Protein AF-A0A7J0FAE3-F1 (afdb_monomer_lite)

InterPro domains:
  IPR001752 Kinesin motor domain [PF00225] (72-193)
  IPR001752 Kinesin motor domain [PS50067] (59-205)
  IPR001752 Kinesin motor domain [SM00129] (48-198)
  IPR027417 P-loop containing nucleoside triphosphate hydrolase [SSF52540] (38-194)
  IPR027640 Kinesin-like protein [PTHR47972] (86-197)
  IPR036961 Kinesin motor domain superfamily [G3DSA:3.40.850.10] (23-202)

Foldseek 3Di:
DVVVVVVVVVVVVVVVVVVQPDDDPRPVVVVVVVVVVVVVVVVVVVVVVVLVVVLVVVLVVLVVLVVVVVVCLVVLDFDWDDDPDDPDDTDTDSDDDDPPDAQVNVQVVCQVVLVCVVSPDDDDDADDDDPPPCRCCQQQNDPVGGHNPVVSVVSVVVVQVVCVVNDHDDDDDFDWDQDPNDIDGPPDDDPPDDDPDDDDDDPDD

Sequence (205 aa):
MVQNLKKEHTVLRDEVNSITTDSFLGSEVFSALQDLSTEHEHLKRKHNEECEVLKKKYLEECSERKRLYNEVIELKGNIRIICADSSRKQFKFDHVFRPEDNQEVGFVQTSPVVTSLLDGYNMCIFAYGQTGTGKTFTMEGTPENRGVNYRALEELFRISNQRSSVMRYVLFVSMLEVYNEKMRDLLTESSDQPSKKQVLFSSSL

Secondary structure (DSSP, 8-state):
-HHHHHHHHHHHHHHHHHGGGSSSSHHHHHHHHHHHHHHHHHHHHHHHHHHHHHHHHHHHHHHHHHHHHHHHHHHS-------SSSS------S----TT--HHHHHHHHHHHHHGGGGT---------STTSSHHHHHTB-SSSB-HHHHHHHHHHHHHHHTTTT---------EEEETTEEEESSS--TTS------------

pLDDT: mean 78.85, std 16.65, range [29.5, 96.12]

Structure (mmCIF, N/CA/C/O backbone):
data_AF-A0A7J0FAE3-F1
#
_entry.id   AF-A0A7J0FAE3-F1
#
loop_
_atom_site.group_PDB
_atom_site.id
_atom_site.type_symbol
_atom_site.label_atom_id
_atom_site.label_alt_id
_atom_site.label_comp_id
_atom_site.label_asym_id
_atom_site.label_entity_id
_atom_site.label_seq_id
_atom_site.pdbx_PDB_ins_code
_atom_site.Cartn_x
_atom_site.Cartn_y
_atom_site.Cartn_z
_atom_site.occupancy
_atom_site.B_iso_or_equiv
_atom_site.auth_seq_id
_atom_site.auth_comp_id
_atom_site.auth_asym_id
_atom_site.auth_atom_id
_atom_site.pdbx_PDB_model_num
ATOM 1 N N . MET A 1 1 ? -7.545 38.432 27.988 1.00 51.97 1 MET A N 1
ATOM 2 C CA . MET A 1 1 ? -8.693 37.856 27.252 1.00 51.97 1 MET A CA 1
ATOM 3 C C . MET A 1 1 ? -9.257 36.614 27.951 1.00 51.97 1 MET A C 1
ATOM 5 O O . MET A 1 1 ? -10.365 36.692 28.456 1.00 51.97 1 MET A O 1
ATOM 9 N N . VAL A 1 2 ? -8.488 35.527 28.120 1.00 47.38 2 VAL A N 1
ATOM 10 C CA . VAL A 1 2 ? -8.945 34.271 28.774 1.00 47.38 2 VAL A CA 1
ATOM 11 C C . VAL A 1 2 ? -9.409 34.443 30.235 1.00 47.38 2 VAL A C 1
ATOM 13 O O . VAL A 1 2 ? -10.336 33.769 30.671 1.00 47.38 2 VAL A O 1
ATOM 16 N N . GLN A 1 3 ? -8.809 35.360 31.003 1.00 57.69 3 GLN A N 1
ATOM 17 C CA . GLN A 1 3 ? -9.229 35.618 32.391 1.00 57.69 3 GLN A CA 1
ATOM 18 C C . GLN A 1 3 ? -10.572 36.362 32.505 1.00 57.69 3 GLN A C 1
ATOM 20 O O . GLN A 1 3 ? -11.297 36.130 33.468 1.00 57.69 3 GLN A O 1
ATOM 25 N N . ASN A 1 4 ? -10.928 37.194 31.517 1.00 67.94 4 ASN A N 1
ATOM 26 C CA . ASN A 1 4 ? -12.251 37.829 31.461 1.00 67.94 4 ASN A CA 1
ATOM 27 C C . ASN A 1 4 ? -13.324 36.808 31.089 1.00 67.94 4 ASN A C 1
ATOM 29 O O . ASN A 1 4 ? -14.326 36.725 31.785 1.00 67.94 4 ASN A O 1
ATOM 33 N N . LEU A 1 5 ? -13.047 35.952 30.099 1.00 60.44 5 LEU A N 1
ATOM 34 C CA . LEU A 1 5 ? -13.924 34.835 29.731 1.00 60.44 5 LEU A CA 1
ATOM 35 C C . LEU A 1 5 ? -14.195 33.905 30.918 1.00 60.44 5 LEU A C 1
ATOM 37 O O . LEU A 1 5 ? -15.330 33.505 31.132 1.00 60.44 5 LEU A O 1
ATOM 41 N N . LYS A 1 6 ? -13.179 33.600 31.740 1.00 68.00 6 LYS A N 1
ATOM 42 C CA . LYS A 1 6 ? -13.380 32.809 32.963 1.00 68.00 6 LYS A CA 1
ATOM 43 C C . LYS A 1 6 ? -14.305 33.504 33.960 1.00 68.00 6 LYS A C 1
ATOM 45 O O . LYS A 1 6 ? -15.154 32.824 34.508 1.00 68.00 6 LYS A O 1
ATOM 50 N N . LYS A 1 7 ? -14.156 34.818 34.178 1.00 77.44 7 LYS A N 1
ATOM 51 C CA . LYS A 1 7 ? -15.023 35.590 35.085 1.00 77.44 7 LYS A CA 1
ATOM 52 C C . LYS A 1 7 ? -16.465 35.667 34.587 1.00 77.44 7 LYS A C 1
ATOM 54 O O . LYS A 1 7 ? -17.368 35.437 35.380 1.00 77.44 7 LYS A O 1
ATOM 59 N N . GLU A 1 8 ? -16.674 35.943 33.302 1.00 76.12 8 GLU A N 1
ATOM 60 C CA . GLU A 1 8 ? -18.012 35.949 32.694 1.00 76.12 8 GLU A CA 1
ATOM 61 C C . GLU A 1 8 ? -18.677 34.576 32.813 1.00 76.12 8 GLU A C 1
ATOM 63 O O . GLU A 1 8 ? -19.846 34.480 33.169 1.00 76.12 8 GLU A O 1
ATOM 68 N N . HIS A 1 9 ? -17.911 33.500 32.622 1.00 66.69 9 HIS A N 1
ATOM 69 C CA . HIS A 1 9 ? -18.413 32.138 32.764 1.00 66.69 9 HIS A CA 1
ATOM 70 C C . HIS A 1 9 ? -18.752 31.762 34.217 1.00 66.69 9 HIS A C 1
ATOM 72 O O . HIS A 1 9 ? -19.600 30.896 34.429 1.00 66.69 9 HIS A O 1
ATOM 78 N N . THR A 1 10 ? -18.107 32.378 35.217 1.00 75.75 10 THR A N 1
ATOM 79 C CA . THR A 1 10 ? -18.484 32.215 36.631 1.00 75.75 10 THR A CA 1
ATOM 80 C C . THR A 1 10 ? -19.767 32.974 36.946 1.00 75.75 10 THR A C 1
ATOM 82 O O . THR A 1 10 ? -20.664 32.407 37.553 1.00 75.75 10 THR A O 1
ATOM 85 N N . VAL A 1 11 ? -19.888 34.216 36.469 1.00 80.38 11 VAL A N 1
ATOM 86 C CA . VAL A 1 11 ? -21.083 35.047 36.688 1.00 80.38 11 VAL A CA 1
ATOM 87 C C . VAL A 1 11 ? -22.313 34.412 36.041 1.00 80.38 11 VAL A C 1
ATOM 89 O O . VAL A 1 11 ? -23.323 34.236 36.711 1.00 80.38 11 VAL A O 1
ATOM 92 N N . LEU A 1 12 ? -22.203 33.961 34.786 1.00 70.50 12 LEU A N 1
ATOM 93 C CA . LEU A 1 12 ? -23.288 33.260 34.091 1.00 70.50 12 LEU A CA 1
ATOM 94 C C . LEU A 1 12 ? -23.664 31.941 34.778 1.00 70.50 12 LEU A C 1
ATOM 96 O O . LEU A 1 12 ? -24.827 31.556 34.785 1.00 70.50 12 LEU A O 1
ATOM 100 N N . ARG A 1 13 ? -22.694 31.239 35.375 1.00 73.94 13 ARG A N 1
ATOM 101 C CA . ARG A 1 13 ? -22.948 30.006 36.135 1.00 73.94 13 ARG A CA 1
ATOM 102 C C . ARG A 1 13 ? -23.735 30.284 37.410 1.00 73.94 13 ARG A C 1
ATOM 104 O O . ARG A 1 13 ? -24.651 29.532 37.729 1.00 73.94 13 ARG A O 1
ATOM 111 N N . ASP A 1 14 ? -23.378 31.345 38.119 1.00 70.50 14 ASP A N 1
ATOM 112 C CA . ASP A 1 14 ? -24.048 31.739 39.355 1.00 70.50 14 ASP A CA 1
ATOM 113 C C . ASP A 1 14 ? -25.462 32.279 39.067 1.00 70.50 14 ASP A C 1
ATOM 115 O O . ASP A 1 14 ? -26.401 31.988 39.807 1.00 70.50 14 ASP A O 1
ATOM 119 N N . GLU A 1 15 ? -25.645 32.961 37.934 1.00 70.31 15 GLU A N 1
ATOM 120 C CA . GLU A 1 15 ? -26.943 33.444 37.452 1.00 70.31 15 GLU A CA 1
ATOM 121 C C . GLU A 1 15 ? -27.857 32.289 36.998 1.00 70.31 15 GLU A C 1
ATOM 123 O O . GLU A 1 15 ? -29.027 32.245 37.373 1.00 70.31 15 GLU A O 1
ATOM 128 N N . VAL A 1 16 ? -27.313 31.280 36.304 1.00 62.19 16 VAL A N 1
ATOM 129 C CA . VAL A 1 16 ? -28.035 30.039 35.956 1.00 62.19 16 VAL A CA 1
ATOM 130 C C . VAL A 1 16 ? -28.428 29.246 37.204 1.00 62.19 16 VAL A C 1
ATOM 132 O O . VAL A 1 16 ? -29.544 28.740 37.274 1.00 62.19 16 VAL A O 1
ATOM 135 N N . ASN A 1 17 ? -27.556 29.178 38.215 1.00 60.69 17 ASN A N 1
ATOM 136 C CA . ASN A 1 17 ? -27.863 28.499 39.476 1.00 60.69 17 ASN A CA 1
ATOM 137 C C . ASN A 1 17 ? -28.994 29.202 40.251 1.00 60.69 17 ASN A C 1
ATOM 139 O O . ASN A 1 17 ? -29.830 28.523 40.848 1.00 60.69 17 ASN A O 1
ATOM 143 N N . SER A 1 18 ? -29.047 30.538 40.200 1.00 56.78 18 SER A N 1
ATOM 144 C CA . SER A 1 18 ? -30.080 31.375 40.833 1.00 56.78 18 SER A CA 1
ATOM 145 C C . SER A 1 18 ? -31.476 31.198 40.212 1.00 56.78 18 SER A C 1
ATOM 147 O O . SER A 1 18 ? -32.484 31.269 40.910 1.00 56.78 18 SER A O 1
ATOM 149 N N . ILE A 1 19 ? -31.558 30.901 38.910 1.00 56.56 19 ILE A N 1
ATOM 150 C CA . ILE A 1 19 ? -32.832 30.744 38.181 1.00 56.56 19 ILE A CA 1
ATOM 151 C C . ILE A 1 19 ? -33.594 29.458 38.580 1.00 56.56 19 ILE A C 1
ATOM 153 O O . ILE A 1 19 ? -34.780 29.318 38.291 1.00 56.56 19 ILE A O 1
ATOM 157 N N . THR A 1 20 ? -32.962 28.520 39.291 1.00 56.12 20 THR A N 1
ATOM 158 C CA . THR A 1 20 ? -33.518 27.168 39.497 1.00 56.12 20 THR A CA 1
ATOM 159 C C . THR A 1 20 ? -34.509 27.025 40.661 1.00 56.12 20 THR A C 1
ATOM 161 O O . THR A 1 20 ? -35.061 25.940 40.836 1.00 56.12 20 THR A O 1
ATOM 164 N N . THR A 1 21 ? -34.749 28.055 41.481 1.00 52.97 21 THR A N 1
ATOM 165 C CA . THR A 1 21 ? -35.437 27.851 42.776 1.00 52.97 21 THR A CA 1
ATOM 166 C C . THR A 1 21 ? -36.649 28.726 43.062 1.00 52.97 21 THR A C 1
ATOM 168 O O . THR A 1 21 ? -37.047 28.787 44.217 1.00 52.97 21 THR A O 1
ATOM 171 N N . ASP A 1 22 ? -37.300 29.325 42.064 1.00 52.03 22 ASP A N 1
ATOM 172 C CA . ASP A 1 22 ? -38.657 29.843 42.275 1.00 52.03 22 ASP A CA 1
ATOM 173 C C . ASP A 1 22 ? -39.538 29.698 41.026 1.00 52.03 22 ASP A C 1
ATOM 175 O O . ASP A 1 22 ? -39.174 30.128 39.936 1.00 52.03 22 ASP A O 1
ATOM 179 N N . SER A 1 23 ? -40.734 29.129 41.233 1.00 50.00 23 SER A 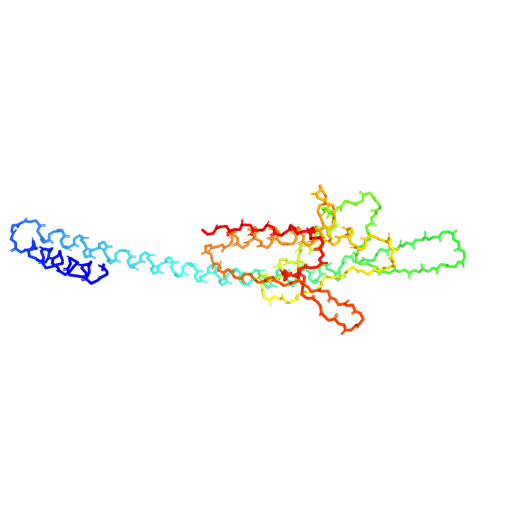N 1
ATOM 180 C CA . SER A 1 23 ? -41.875 28.931 40.311 1.00 50.00 23 SER A CA 1
ATOM 181 C C . SER A 1 23 ? -41.967 27.622 39.482 1.00 50.00 23 SER A C 1
ATOM 183 O O . SER A 1 23 ? -41.624 27.527 38.311 1.00 50.00 23 SER A O 1
ATOM 185 N N . PHE A 1 24 ? -42.534 26.595 40.131 1.00 51.78 24 PHE A N 1
ATOM 186 C CA . PHE A 1 24 ? -43.595 25.666 39.667 1.00 51.78 24 PHE A CA 1
ATOM 187 C C . PHE A 1 24 ? -43.519 24.915 38.309 1.00 51.78 24 PHE A C 1
ATOM 189 O O . PHE A 1 24 ? -44.479 24.244 37.951 1.00 51.78 24 PHE A O 1
ATOM 196 N N . LEU A 1 25 ? -42.390 24.906 37.597 1.00 53.88 25 LEU A N 1
ATOM 197 C CA . LEU A 1 25 ? -42.130 23.986 36.463 1.00 53.88 25 LEU A CA 1
ATOM 198 C C . LEU A 1 25 ? -40.892 23.090 36.689 1.00 53.88 25 LEU A C 1
ATOM 200 O O . LEU A 1 25 ? -40.484 22.338 35.811 1.00 53.88 25 LEU A O 1
ATOM 204 N N . GLY A 1 26 ? -40.285 23.155 37.879 1.00 56.09 26 GLY A N 1
ATOM 205 C CA . GLY A 1 26 ? -38.955 22.598 38.148 1.00 56.09 26 GLY A CA 1
ATOM 206 C C . GLY A 1 26 ? -38.895 21.099 38.448 1.00 56.09 26 GLY A C 1
ATOM 207 O O . GLY A 1 26 ? -37.906 20.469 38.105 1.00 56.09 26 GLY A O 1
ATOM 208 N N . SER A 1 27 ? -39.925 20.495 39.048 1.00 65.50 27 SER A N 1
ATOM 209 C CA . SER A 1 27 ? -39.874 19.072 39.441 1.00 65.50 27 SER A CA 1
ATOM 210 C C . SER A 1 27 ? -39.984 18.129 38.241 1.00 65.50 27 SER A C 1
ATOM 212 O O . SER A 1 27 ? -39.204 17.191 38.109 1.00 65.50 27 SER A O 1
ATOM 214 N N . GLU A 1 28 ? -40.951 18.379 37.357 1.00 73.75 28 GLU A N 1
ATOM 215 C CA . GLU A 1 28 ? -41.185 17.557 36.163 1.00 73.75 28 GLU A CA 1
ATOM 216 C C . GLU A 1 28 ? -40.058 17.726 35.143 1.00 73.75 28 GLU A C 1
ATOM 218 O O . GLU A 1 28 ? -39.577 16.739 34.594 1.00 73.75 28 GLU A O 1
ATOM 223 N N . VAL A 1 29 ? -39.569 18.956 34.946 1.00 79.12 29 VAL A N 1
ATOM 224 C CA . VAL A 1 29 ? -38.427 19.229 34.062 1.00 79.12 29 VAL A CA 1
ATOM 225 C C . VAL A 1 29 ? -37.137 18.625 34.620 1.00 79.12 29 VAL A C 1
ATOM 227 O O . VAL A 1 29 ? -36.357 18.059 33.859 1.00 79.12 29 VAL A O 1
ATOM 230 N N . PHE A 1 30 ? -36.911 18.686 35.937 1.00 79.31 30 PHE A N 1
ATOM 231 C CA . PHE A 1 30 ? -35.750 18.052 36.565 1.00 79.31 30 PHE A CA 1
ATOM 232 C C . PHE A 1 30 ? -35.807 16.524 36.462 1.00 79.31 30 PHE A C 1
ATOM 234 O O . PHE A 1 30 ? -34.807 15.912 36.097 1.00 79.31 30 PHE A O 1
ATOM 241 N N . SER A 1 31 ? -36.975 15.915 36.701 1.00 79.06 31 SER A N 1
ATOM 242 C CA . SER A 1 31 ? -37.185 14.478 36.478 1.00 79.06 31 SER A CA 1
ATOM 243 C C . SER A 1 31 ? -36.921 14.105 35.022 1.00 79.06 31 SER A C 1
ATOM 245 O O . SER A 1 31 ? -36.149 13.192 34.762 1.00 79.06 31 SER A O 1
ATOM 247 N N . ALA A 1 32 ? -37.473 14.859 34.067 1.00 84.56 32 ALA A N 1
ATOM 248 C CA . ALA A 1 32 ? -37.271 14.602 32.645 1.00 84.56 32 ALA A CA 1
ATOM 249 C C . ALA A 1 32 ? -35.797 14.747 32.221 1.00 84.56 32 ALA A C 1
ATOM 251 O O . ALA A 1 32 ? -35.306 13.958 31.417 1.00 84.56 32 ALA A O 1
ATOM 252 N N . LEU A 1 33 ? -35.067 15.725 32.770 1.00 81.94 33 LEU A N 1
ATOM 253 C CA . LEU A 1 33 ? -33.626 15.887 32.538 1.00 81.94 33 LEU A CA 1
ATOM 254 C C . LEU A 1 33 ? -32.812 14.744 33.150 1.00 81.94 33 LEU A C 1
ATOM 256 O O . LEU A 1 33 ? -31.849 14.282 32.535 1.00 81.94 33 LEU A O 1
ATOM 260 N N . GLN A 1 34 ? -33.188 14.288 34.346 1.00 85.25 34 GLN A N 1
ATOM 261 C CA . GLN A 1 34 ? -32.576 13.135 34.995 1.00 85.25 34 GLN A CA 1
ATOM 262 C C . GLN A 1 34 ? -32.786 11.882 34.137 1.00 85.25 34 GLN A C 1
ATOM 264 O O . GLN A 1 34 ? -31.803 11.226 33.794 1.00 85.25 34 GLN A O 1
ATOM 269 N N . ASP A 1 35 ? -34.026 11.621 33.718 1.00 89.88 35 ASP A N 1
ATOM 270 C CA . ASP A 1 35 ? -34.414 10.476 32.894 1.00 89.88 35 ASP A CA 1
ATOM 271 C C . ASP A 1 35 ? -33.657 10.473 31.560 1.00 89.88 35 ASP A C 1
ATOM 273 O O . ASP A 1 35 ? -33.003 9.477 31.233 1.00 89.88 35 ASP A O 1
ATOM 277 N N . LEU A 1 36 ? -33.635 11.612 30.856 1.00 90.00 36 LEU A N 1
ATOM 278 C CA . LEU A 1 36 ? -32.906 11.791 29.597 1.00 90.00 36 LEU A CA 1
ATOM 279 C C . LEU A 1 36 ? -31.390 11.595 29.762 1.00 90.00 36 LEU A C 1
ATOM 281 O O . LEU A 1 36 ? -30.738 11.036 28.882 1.00 90.00 36 LEU A O 1
ATOM 285 N N . SER A 1 37 ? -30.815 12.020 30.890 1.00 88.94 37 SER A N 1
ATOM 286 C CA . SER A 1 37 ? -29.397 11.802 31.206 1.00 88.94 37 SER A CA 1
ATOM 287 C C . SER A 1 37 ? -29.088 10.313 31.401 1.00 88.94 37 SER A C 1
ATOM 289 O O . SER A 1 37 ? -28.128 9.791 30.824 1.00 88.94 37 SER A O 1
ATOM 291 N N . THR A 1 38 ? -29.936 9.588 32.139 1.00 93.00 38 THR A N 1
ATOM 292 C CA . THR A 1 38 ? -29.828 8.124 32.270 1.00 93.00 38 THR A CA 1
ATOM 293 C C . THR A 1 38 ? -29.984 7.410 30.933 1.00 93.00 38 THR A C 1
ATOM 295 O O . THR A 1 38 ? -29.225 6.480 30.651 1.00 93.00 38 THR A O 1
ATOM 298 N N . GLU A 1 39 ? -30.931 7.841 30.097 1.00 94.00 39 GLU A N 1
ATOM 299 C CA . GLU A 1 39 ? -31.156 7.270 28.770 1.00 94.00 39 GLU A CA 1
ATOM 300 C C . GLU A 1 39 ? -29.956 7.520 27.845 1.00 94.00 39 GLU A C 1
ATOM 302 O O . GLU A 1 39 ? -29.499 6.601 27.161 1.00 94.00 39 GLU A O 1
ATOM 307 N N . HIS A 1 40 ? -29.370 8.720 27.892 1.00 91.38 40 HIS A N 1
ATOM 308 C CA . HIS A 1 40 ? -28.157 9.053 27.151 1.00 91.38 40 HIS A CA 1
ATOM 309 C C . HIS A 1 40 ? -26.968 8.181 27.573 1.00 91.38 40 HIS A C 1
ATOM 311 O O . HIS A 1 40 ? -26.289 7.609 26.720 1.00 91.38 40 HIS A O 1
ATOM 317 N N . GLU A 1 41 ? -26.725 8.025 28.877 1.00 91.69 41 GLU A N 1
ATOM 318 C CA . GLU A 1 41 ? -25.645 7.167 29.380 1.00 91.69 41 GLU A CA 1
ATOM 319 C C . GLU A 1 41 ? -25.886 5.684 29.062 1.00 91.69 41 GLU A C 1
ATOM 321 O O . GLU A 1 41 ? -24.946 4.950 28.742 1.00 91.69 41 GLU A O 1
ATOM 326 N N . HIS A 1 42 ? -27.141 5.228 29.076 1.00 94.50 42 HIS A N 1
ATOM 327 C CA . HIS A 1 42 ? -27.497 3.882 28.633 1.00 94.50 42 HIS A CA 1
ATOM 328 C C . HIS A 1 42 ? -27.225 3.684 27.134 1.00 94.50 42 HIS A C 1
ATOM 330 O O . HIS A 1 42 ? -26.586 2.702 26.749 1.00 94.50 42 HIS A O 1
ATOM 336 N N . LEU A 1 43 ? -27.649 4.627 26.287 1.00 91.69 43 LEU A N 1
ATOM 337 C CA . LEU A 1 43 ? -27.432 4.569 24.842 1.00 91.69 43 LEU A CA 1
ATOM 338 C C . LEU A 1 43 ? -25.941 4.625 24.490 1.00 91.69 43 LEU A C 1
ATOM 340 O O . LEU A 1 43 ? -25.473 3.854 23.656 1.00 91.69 43 LEU A O 1
ATOM 344 N N . LYS A 1 44 ? -25.177 5.483 25.170 1.00 89.81 44 LYS A N 1
ATOM 345 C CA . LYS A 1 44 ? -23.721 5.591 25.029 1.00 89.81 44 LYS A CA 1
ATOM 346 C C . LYS A 1 44 ? -23.013 4.297 25.420 1.00 89.81 44 LYS A C 1
ATOM 348 O O . LYS A 1 44 ? -22.111 3.864 24.706 1.00 89.81 44 LYS A O 1
ATOM 353 N N . ARG A 1 45 ? -23.434 3.647 26.513 1.00 92.69 45 ARG A N 1
ATOM 354 C CA . ARG A 1 45 ? -22.894 2.344 26.931 1.00 92.69 45 ARG A CA 1
ATOM 355 C C . ARG A 1 45 ? -23.185 1.265 25.894 1.00 92.69 45 ARG A C 1
ATOM 357 O O . ARG A 1 45 ? -22.255 0.593 25.462 1.00 92.69 45 ARG A O 1
ATOM 364 N N . LYS A 1 46 ? -24.436 1.173 25.437 1.00 92.56 46 LYS A N 1
ATOM 365 C CA . LYS A 1 46 ? -24.849 0.232 24.390 1.00 92.56 46 LYS A CA 1
ATOM 366 C C . LYS A 1 46 ? -24.051 0.440 23.100 1.00 92.56 46 LYS A C 1
ATOM 368 O O . LYS A 1 46 ? -23.530 -0.518 22.543 1.00 92.56 46 LYS A O 1
ATOM 373 N N . HIS A 1 47 ? -23.890 1.689 22.664 1.00 86.19 47 HIS A N 1
ATOM 374 C CA . HIS A 1 47 ? -23.090 2.023 21.486 1.00 86.19 47 HIS A CA 1
ATOM 375 C C . HIS A 1 47 ? -21.618 1.621 21.651 1.00 86.19 47 HIS A C 1
ATOM 377 O O . HIS A 1 47 ? -21.007 1.108 20.716 1.00 86.19 47 HIS A O 1
ATOM 383 N N . ASN A 1 48 ? -21.043 1.822 22.840 1.00 85.19 48 ASN A N 1
ATOM 384 C CA . ASN A 1 48 ? -19.659 1.449 23.111 1.00 85.19 48 ASN A CA 1
ATOM 385 C C . ASN A 1 48 ? -19.472 -0.079 23.128 1.00 85.19 48 ASN A C 1
ATOM 387 O O . ASN A 1 48 ? -18.507 -0.585 22.566 1.00 85.19 48 ASN A O 1
ATOM 391 N N . GLU A 1 49 ? -20.414 -0.823 23.711 1.00 93.75 49 GLU A N 1
ATOM 392 C CA . GLU A 1 49 ? -20.424 -2.292 23.683 1.00 93.75 49 GLU A CA 1
ATOM 393 C C . GLU A 1 49 ? -20.554 -2.832 22.252 1.00 93.75 49 GLU A C 1
ATOM 395 O O . GLU A 1 49 ? -19.780 -3.700 21.847 1.00 93.75 49 GLU A O 1
ATOM 400 N N . GLU A 1 50 ? -21.478 -2.282 21.458 1.00 91.06 50 GLU A N 1
ATOM 401 C CA . GLU A 1 50 ? -21.625 -2.622 20.038 1.00 91.06 50 GLU A CA 1
ATOM 402 C C . GLU A 1 50 ? -20.335 -2.332 19.258 1.00 91.06 50 GLU A C 1
ATOM 404 O O . GLU A 1 50 ? -19.885 -3.177 18.481 1.00 91.06 50 GLU A O 1
ATOM 409 N N . CYS A 1 51 ? -19.693 -1.185 19.509 1.00 81.38 51 CYS A N 1
ATOM 410 C CA . CYS A 1 51 ? -18.395 -0.852 18.925 1.00 81.38 51 CYS A CA 1
ATOM 411 C C . CYS A 1 51 ? -17.330 -1.897 19.270 1.00 81.38 51 CYS A C 1
ATOM 413 O O . CYS A 1 51 ? -16.627 -2.358 18.374 1.00 81.38 51 CYS A O 1
ATOM 415 N N . GLU A 1 52 ? -17.211 -2.309 20.533 1.00 87.12 52 GLU A N 1
ATOM 416 C CA . GLU A 1 52 ? -16.225 -3.317 20.947 1.00 87.12 52 GLU A CA 1
ATOM 417 C C . GLU A 1 52 ? -16.482 -4.689 20.306 1.00 87.12 52 GLU A C 1
ATOM 419 O O . GLU A 1 52 ? -15.548 -5.350 19.839 1.00 87.12 52 GLU A O 1
ATOM 424 N N . VAL A 1 53 ? -17.747 -5.099 20.187 1.00 93.06 53 VAL A N 1
ATOM 425 C CA . VAL A 1 53 ? -18.117 -6.332 19.475 1.00 93.06 53 VAL A CA 1
ATOM 426 C C . VAL A 1 53 ? -17.741 -6.244 17.993 1.00 93.06 53 VAL A C 1
ATOM 428 O O . VAL A 1 53 ? -17.150 -7.185 17.453 1.00 93.06 53 VAL A O 1
ATOM 431 N N . LEU A 1 54 ? -18.034 -5.118 17.333 1.00 83.25 54 LEU A N 1
ATOM 432 C CA . LEU A 1 54 ? -17.668 -4.898 15.932 1.00 83.25 54 LEU A CA 1
ATOM 433 C C . LEU A 1 54 ? -16.151 -4.921 15.734 1.00 83.25 54 LEU A C 1
ATOM 435 O O . LEU A 1 54 ? -15.678 -5.565 14.798 1.00 83.25 54 LEU A O 1
ATOM 439 N N . LYS A 1 55 ? -15.385 -4.279 16.626 1.00 82.44 55 LYS A N 1
ATOM 440 C CA . LYS A 1 55 ? -13.916 -4.305 16.599 1.00 82.44 55 LYS A CA 1
ATOM 441 C C . LYS A 1 55 ? -13.379 -5.728 16.691 1.00 82.44 55 LYS A C 1
ATOM 443 O O . LYS A 1 55 ? -12.514 -6.102 15.903 1.00 82.44 55 LYS A O 1
ATOM 448 N N . LYS A 1 56 ? -13.914 -6.542 17.608 1.00 87.94 56 LYS A N 1
ATOM 449 C CA . LYS A 1 56 ? -13.497 -7.942 17.763 1.00 87.94 56 LYS A CA 1
ATOM 450 C C . LYS A 1 56 ? -13.784 -8.762 16.504 1.00 87.94 56 LYS A C 1
ATOM 452 O O . LYS A 1 56 ? -12.892 -9.447 16.012 1.00 87.94 56 LYS A O 1
ATOM 457 N N . LYS A 1 57 ? -14.998 -8.651 15.956 1.00 88.62 57 LYS A N 1
ATOM 458 C CA . LYS A 1 57 ? -15.392 -9.349 14.721 1.00 88.62 57 LYS A CA 1
ATOM 459 C C . LYS A 1 57 ? -14.537 -8.923 13.526 1.00 88.62 57 LYS A C 1
ATOM 461 O O . LYS A 1 57 ? -14.178 -9.750 12.696 1.00 88.62 57 LYS A O 1
ATOM 466 N N . TYR A 1 58 ? -14.206 -7.638 13.450 1.00 81.62 58 TYR A N 1
ATOM 467 C CA . TYR A 1 58 ? -13.334 -7.090 12.420 1.00 81.62 58 TYR A CA 1
ATOM 468 C C . TYR A 1 58 ? -11.914 -7.673 12.506 1.00 81.62 58 TYR A C 1
ATOM 470 O O . TYR A 1 58 ? -11.390 -8.140 11.501 1.00 81.62 58 TYR A O 1
ATOM 478 N N . LEU A 1 59 ? -11.317 -7.719 13.703 1.00 80.69 59 LEU A N 1
ATOM 479 C CA . LEU A 1 59 ? -9.983 -8.301 13.901 1.00 80.69 59 LEU A CA 1
ATOM 480 C C . LEU A 1 59 ? -9.929 -9.786 13.513 1.00 80.69 59 LEU A C 1
ATOM 482 O O . LEU A 1 59 ? -8.947 -10.239 12.925 1.00 80.69 59 LEU A O 1
ATOM 486 N N . GLU A 1 60 ? -10.988 -10.534 13.820 1.00 88.25 60 GLU A N 1
ATOM 487 C CA . GLU A 1 60 ? -11.115 -11.941 13.437 1.00 88.25 60 GLU A CA 1
ATOM 488 C C . GLU A 1 60 ? -11.199 -12.108 11.912 1.00 88.25 60 GLU A C 1
ATOM 490 O O . GLU A 1 60 ? -10.481 -12.927 11.338 1.00 88.25 60 GLU A O 1
ATOM 495 N N . GLU A 1 61 ? -11.982 -11.265 11.231 1.00 87.75 61 GLU A N 1
ATOM 496 C CA . GLU A 1 61 ? -12.063 -11.266 9.768 1.00 87.75 61 GLU A CA 1
ATOM 497 C C . GLU A 1 61 ? -10.718 -10.920 9.110 1.00 87.75 61 GLU A C 1
ATOM 499 O O . GLU A 1 61 ? -10.321 -11.590 8.157 1.00 87.75 61 GLU A O 1
ATOM 504 N N . CYS A 1 62 ? -9.966 -9.954 9.648 1.00 76.94 62 CYS A N 1
ATOM 505 C CA . CYS A 1 62 ? -8.620 -9.635 9.163 1.00 76.94 62 CYS A CA 1
ATOM 506 C C . CYS A 1 62 ? -7.656 -10.827 9.287 1.00 76.94 62 CYS A C 1
ATOM 508 O O . CYS A 1 62 ? -6.858 -11.083 8.381 1.00 76.94 62 CYS A O 1
ATOM 510 N N . SER A 1 63 ? -7.739 -11.584 10.387 1.00 78.12 63 SER A N 1
ATOM 511 C CA . SER A 1 63 ? -6.926 -12.790 10.584 1.00 78.12 63 SER A CA 1
ATOM 512 C C . SER A 1 63 ? -7.268 -13.880 9.563 1.00 78.12 63 SER A C 1
ATOM 514 O O . SER A 1 63 ? -6.369 -14.475 8.961 1.00 78.12 63 SER A O 1
ATOM 516 N N . GLU A 1 64 ? -8.557 -14.112 9.312 1.00 86.31 64 GLU A N 1
ATOM 517 C CA . GLU A 1 64 ? -9.013 -15.097 8.327 1.00 86.31 64 GLU A CA 1
ATOM 518 C C . GLU A 1 64 ? -8.650 -14.704 6.896 1.00 86.31 64 GLU A C 1
ATOM 520 O O . GLU A 1 64 ? -8.155 -15.530 6.125 1.00 86.31 64 GLU A O 1
ATOM 525 N N . ARG A 1 65 ? -8.802 -13.424 6.547 1.00 80.06 65 ARG A N 1
ATOM 526 C CA . ARG A 1 65 ? -8.418 -12.902 5.233 1.00 80.06 65 ARG A CA 1
ATOM 527 C C . ARG A 1 65 ? -6.945 -13.156 4.932 1.00 80.06 65 ARG A C 1
ATOM 529 O O . ARG A 1 65 ? -6.609 -13.560 3.821 1.00 80.06 65 ARG A O 1
ATOM 536 N N . LYS A 1 66 ? -6.072 -12.978 5.927 1.00 69.62 66 LYS A N 1
ATOM 537 C CA . LYS A 1 66 ? -4.644 -13.289 5.804 1.00 69.62 66 LYS A CA 1
ATOM 538 C C . LYS A 1 66 ? -4.395 -14.778 5.574 1.00 69.62 66 LYS A C 1
ATOM 540 O O . LYS A 1 66 ? -3.603 -15.128 4.700 1.00 69.62 66 LYS A O 1
ATOM 545 N N . ARG A 1 67 ? -5.046 -15.645 6.358 1.00 81.38 67 ARG A N 1
ATOM 546 C CA . ARG A 1 67 ? -4.913 -17.105 6.231 1.00 81.38 67 ARG A CA 1
ATOM 547 C C . ARG A 1 67 ? -5.255 -17.548 4.811 1.00 81.38 67 ARG A C 1
ATOM 549 O O . ARG A 1 67 ? -4.441 -18.198 4.163 1.00 81.38 67 ARG A O 1
ATOM 556 N N . LEU A 1 68 ? -6.405 -17.098 4.317 1.00 82.25 68 LEU A N 1
ATOM 557 C CA . LEU A 1 68 ? -6.887 -17.419 2.978 1.00 82.25 68 LEU A CA 1
ATOM 558 C C . LEU A 1 68 ? -6.006 -16.819 1.878 1.00 82.25 68 LEU A C 1
ATOM 560 O O . LEU A 1 68 ? -5.778 -17.471 0.867 1.00 82.25 68 LEU A O 1
ATOM 564 N N . TYR A 1 69 ? -5.479 -15.605 2.055 1.00 74.56 69 TYR A N 1
ATOM 565 C CA . TYR A 1 69 ? -4.582 -14.995 1.070 1.00 74.56 69 TYR A CA 1
ATOM 566 C C . TYR A 1 69 ? -3.296 -15.808 0.876 1.00 74.56 69 TYR A C 1
ATOM 568 O O . TYR A 1 69 ? -2.920 -16.095 -0.261 1.00 74.56 69 TYR A O 1
ATOM 576 N N . ASN A 1 70 ? -2.656 -16.218 1.974 1.00 70.12 70 ASN A N 1
ATOM 577 C CA . ASN A 1 70 ? -1.450 -17.044 1.911 1.00 70.12 70 ASN A CA 1
ATOM 578 C C . ASN A 1 70 ? -1.740 -18.405 1.266 1.00 70.12 70 ASN A C 1
ATOM 580 O O . ASN A 1 70 ? -0.999 -18.838 0.389 1.00 70.12 70 ASN A O 1
ATOM 584 N N . GLU A 1 71 ? -2.856 -19.034 1.635 1.00 79.44 71 GLU A N 1
ATOM 585 C CA . GLU A 1 71 ? -3.292 -20.302 1.047 1.00 79.44 71 GLU A CA 1
ATOM 586 C C . GLU A 1 71 ? -3.567 -20.165 -0.463 1.00 79.44 71 GLU A C 1
ATOM 588 O O . GLU A 1 71 ? -3.132 -20.991 -1.261 1.00 79.44 71 GLU A O 1
ATOM 593 N N . VAL A 1 72 ? -4.205 -19.074 -0.901 1.00 76.12 72 VAL A N 1
ATOM 594 C CA . VAL A 1 72 ? -4.445 -18.796 -2.328 1.00 76.12 72 VAL A CA 1
ATOM 595 C C . VAL A 1 72 ? -3.142 -18.597 -3.103 1.00 76.12 72 VAL A C 1
ATOM 597 O O . VAL A 1 72 ? -3.057 -19.051 -4.245 1.00 76.12 72 VAL A O 1
ATOM 600 N N . ILE A 1 73 ? -2.136 -17.936 -2.522 1.00 67.38 73 ILE A N 1
ATOM 601 C CA . ILE A 1 73 ? -0.814 -17.804 -3.154 1.00 67.38 73 ILE A CA 1
ATOM 602 C C . ILE A 1 73 ? -0.188 -19.183 -3.361 1.00 67.38 73 ILE A C 1
ATOM 604 O O . ILE A 1 73 ? 0.268 -19.480 -4.464 1.00 67.38 73 ILE A O 1
ATOM 608 N N . GLU A 1 74 ? -0.213 -20.040 -2.340 1.00 68.75 74 GLU A N 1
ATOM 609 C CA . GLU A 1 74 ? 0.334 -21.398 -2.433 1.00 68.75 74 GLU A CA 1
ATOM 610 C C . GLU A 1 74 ? -0.400 -22.245 -3.486 1.00 68.75 74 GLU A C 1
ATOM 612 O O . GLU A 1 74 ? 0.222 -23.011 -4.226 1.00 68.75 74 GLU A O 1
ATOM 617 N N . LEU A 1 75 ? -1.721 -22.074 -3.598 1.00 68.81 75 LEU A N 1
ATOM 618 C CA . LEU A 1 75 ? -2.576 -22.850 -4.496 1.00 68.81 75 LEU A CA 1
ATOM 619 C C . LEU A 1 75 ? -2.581 -22.366 -5.953 1.00 68.81 75 LEU A C 1
ATOM 621 O O . LEU A 1 75 ? -2.838 -23.174 -6.848 1.00 68.81 75 LEU A O 1
ATOM 625 N N . LYS A 1 76 ? -2.317 -21.080 -6.231 1.00 65.12 76 LYS A N 1
ATOM 626 C CA . LYS A 1 76 ? -2.454 -20.498 -7.584 1.00 65.12 76 LYS A CA 1
ATOM 627 C C . LYS A 1 76 ? -1.552 -21.136 -8.644 1.00 65.12 76 LYS A C 1
ATOM 629 O O . LYS A 1 76 ? -1.895 -21.082 -9.824 1.00 65.12 76 LYS A O 1
ATOM 634 N N . GLY A 1 77 ? -0.485 -21.828 -8.250 1.00 55.53 77 GLY A N 1
ATOM 635 C CA . GLY A 1 77 ? 0.254 -22.710 -9.151 1.00 55.53 77 GLY A CA 1
ATOM 636 C C . GLY A 1 77 ? 0.957 -22.003 -10.325 1.00 55.53 77 GLY A C 1
ATOM 637 O O . GLY A 1 77 ? 0.901 -20.796 -10.522 1.00 55.53 77 GLY A O 1
ATOM 638 N N . ASN A 1 78 ? 1.714 -22.784 -11.096 1.00 55.62 78 ASN A N 1
ATOM 639 C CA . ASN A 1 78 ? 2.861 -22.291 -11.867 1.00 55.62 78 ASN A CA 1
ATOM 640 C C . ASN A 1 78 ? 2.531 -21.802 -13.291 1.00 55.62 78 ASN A C 1
ATOM 642 O O . ASN A 1 78 ? 1.934 -22.539 -14.078 1.00 55.62 78 ASN A O 1
ATOM 646 N N . ILE A 1 79 ? 3.095 -20.656 -13.691 1.00 55.25 79 ILE A N 1
ATOM 647 C CA . ILE A 1 79 ? 3.167 -20.214 -15.097 1.00 55.25 79 ILE A CA 1
ATOM 648 C C . ILE A 1 79 ? 4.500 -20.666 -15.723 1.00 55.25 79 ILE A C 1
ATOM 650 O O . ILE A 1 79 ? 5.564 -20.540 -15.117 1.00 55.25 79 ILE A O 1
ATOM 654 N N . ARG A 1 80 ? 4.453 -21.211 -16.951 1.00 52.34 80 ARG A N 1
ATOM 655 C CA . ARG A 1 80 ? 5.628 -21.659 -17.728 1.00 52.34 80 ARG A CA 1
ATOM 656 C C . ARG A 1 80 ? 5.767 -20.830 -19.006 1.00 52.34 80 ARG A C 1
ATOM 658 O O . ARG A 1 80 ? 4.880 -20.884 -19.851 1.00 52.34 80 ARG A O 1
ATOM 665 N N . ILE A 1 81 ? 6.889 -20.131 -19.178 1.00 53.91 81 ILE A N 1
ATOM 666 C CA . ILE A 1 81 ? 7.239 -19.461 -20.442 1.00 53.91 81 ILE A CA 1
ATOM 667 C C . ILE A 1 81 ? 8.162 -20.385 -21.249 1.00 53.91 81 ILE A C 1
ATOM 669 O O . ILE A 1 81 ? 9.172 -20.856 -20.726 1.00 53.91 81 ILE A O 1
ATOM 673 N N . ILE A 1 82 ? 7.801 -20.669 -22.505 1.00 52.00 82 ILE A N 1
ATOM 674 C CA . ILE A 1 82 ? 8.587 -21.490 -23.439 1.00 52.00 82 ILE A CA 1
ATOM 675 C C . ILE A 1 82 ? 9.073 -20.580 -24.571 1.00 52.00 82 ILE A C 1
ATOM 677 O O . ILE A 1 82 ? 8.262 -20.099 -25.357 1.00 52.00 82 ILE A O 1
ATOM 681 N N . CYS A 1 83 ? 10.386 -20.370 -24.670 1.00 50.62 83 CYS A N 1
ATOM 682 C CA . CYS A 1 83 ? 11.013 -19.699 -25.812 1.00 50.62 83 CYS A CA 1
ATOM 683 C C . CYS A 1 83 ? 11.595 -20.740 -26.783 1.00 50.62 83 CYS A C 1
ATOM 685 O O . CYS A 1 83 ? 12.147 -21.758 -26.356 1.00 50.62 83 CYS A O 1
ATOM 687 N N . ALA A 1 84 ? 11.449 -20.499 -28.087 1.00 54.03 84 ALA A N 1
ATOM 688 C CA . ALA A 1 84 ? 11.788 -21.441 -29.151 1.00 54.03 84 ALA A CA 1
ATOM 689 C C . ALA A 1 84 ? 13.249 -21.307 -29.630 1.00 54.03 84 ALA A C 1
ATOM 691 O O . ALA A 1 84 ? 13.483 -20.933 -30.770 1.00 54.03 84 ALA A O 1
ATOM 692 N N . ASP A 1 85 ? 14.226 -21.639 -28.778 1.00 60.00 85 ASP A N 1
ATOM 693 C CA . ASP A 1 85 ? 15.548 -22.130 -29.209 1.00 60.00 85 ASP A CA 1
ATOM 694 C C . ASP A 1 85 ? 16.219 -22.993 -28.118 1.00 60.00 85 ASP A C 1
ATOM 696 O O . ASP A 1 85 ? 15.721 -23.135 -26.998 1.00 60.00 85 ASP A O 1
ATOM 700 N N . SER A 1 86 ? 17.317 -23.657 -28.475 1.00 56.88 86 SER A N 1
ATOM 701 C CA . SER A 1 86 ? 18.006 -24.725 -27.735 1.00 56.88 86 SER A CA 1
ATOM 702 C C . SER A 1 86 ? 18.753 -24.312 -26.451 1.00 56.88 86 SER A C 1
ATOM 704 O O . SER A 1 86 ? 19.470 -25.135 -25.887 1.00 56.88 86 SER A O 1
ATOM 706 N N . SER A 1 87 ? 18.553 -23.099 -25.924 1.00 59.44 87 SER A N 1
ATOM 707 C CA . SER A 1 87 ? 19.139 -22.625 -24.652 1.00 59.44 87 SER A CA 1
ATOM 708 C C . SER A 1 87 ? 18.085 -22.315 -23.572 1.00 59.44 87 SER A C 1
ATOM 710 O O . SER A 1 87 ? 18.153 -21.328 -22.841 1.00 59.44 87 SER A O 1
ATOM 712 N N . ARG A 1 88 ? 17.072 -23.183 -23.475 1.00 63.38 88 ARG A N 1
ATOM 713 C CA . ARG A 1 88 ? 15.875 -23.028 -22.630 1.00 63.38 88 ARG A CA 1
ATOM 714 C C . ARG A 1 88 ? 16.210 -22.696 -21.169 1.00 63.38 88 ARG A C 1
ATOM 716 O O . ARG A 1 88 ? 16.693 -23.550 -20.428 1.00 63.38 88 ARG A O 1
ATOM 723 N N . LYS A 1 89 ? 15.858 -21.486 -20.728 1.00 65.44 89 LYS A N 1
ATOM 724 C CA . LYS A 1 89 ? 15.825 -21.105 -19.309 1.00 65.44 89 LYS A CA 1
ATOM 725 C C . LYS A 1 89 ? 14.377 -20.998 -18.853 1.00 65.44 89 LYS A C 1
ATOM 727 O O . LYS A 1 89 ? 13.583 -20.289 -19.463 1.00 65.44 89 LYS A O 1
ATOM 732 N N . GLN A 1 90 ? 14.042 -21.726 -17.794 1.00 66.31 90 GLN A N 1
ATOM 733 C CA . GLN A 1 90 ? 12.715 -21.712 -17.192 1.00 66.31 90 GLN A CA 1
ATOM 734 C C . GLN A 1 90 ? 12.753 -20.894 -15.904 1.00 66.31 90 GLN A C 1
ATOM 736 O O . GLN A 1 90 ? 13.617 -21.109 -15.056 1.00 66.31 90 GLN A O 1
ATOM 741 N N . PHE A 1 91 ? 11.786 -19.995 -15.752 1.00 76.06 91 PHE A N 1
ATOM 742 C CA . PHE A 1 91 ? 11.604 -19.182 -14.554 1.00 76.06 91 PHE A CA 1
ATOM 743 C C . PHE A 1 91 ? 10.191 -19.380 -14.013 1.00 76.06 91 PHE A C 1
ATOM 745 O O . PHE A 1 91 ? 9.273 -19.698 -14.773 1.00 76.06 91 PHE A O 1
ATOM 752 N N . LYS A 1 92 ? 10.037 -19.225 -12.698 1.00 73.75 92 LYS A N 1
ATOM 753 C CA . LYS A 1 92 ? 8.766 -19.360 -11.984 1.00 73.75 92 LYS A CA 1
ATOM 754 C C . LYS A 1 92 ? 8.457 -18.034 -11.306 1.00 73.75 92 LYS A C 1
ATOM 756 O O . LYS A 1 92 ? 9.337 -17.475 -10.659 1.00 73.75 92 LYS A O 1
ATOM 761 N N . PHE A 1 93 ? 7.227 -17.567 -11.472 1.00 80.50 93 PHE A N 1
ATOM 762 C CA . PHE A 1 93 ? 6.723 -16.328 -10.891 1.00 80.50 93 PHE A CA 1
ATOM 763 C C . PHE A 1 93 ? 5.267 -16.532 -10.476 1.00 80.50 93 PHE A C 1
ATOM 765 O O . PHE A 1 93 ? 4.555 -17.292 -11.138 1.00 80.50 93 PHE A O 1
ATOM 772 N N . ASP A 1 94 ? 4.832 -15.827 -9.433 1.00 79.00 94 ASP A N 1
ATOM 773 C CA . ASP A 1 94 ? 3.437 -15.835 -8.968 1.00 79.00 94 ASP A CA 1
ATOM 774 C C . ASP A 1 94 ? 2.493 -15.201 -9.998 1.00 79.00 94 ASP A C 1
ATOM 776 O O . ASP A 1 94 ? 1.351 -15.623 -10.173 1.00 79.00 94 ASP A O 1
ATOM 780 N N . HIS A 1 95 ? 2.988 -14.192 -10.718 1.00 82.00 95 HIS A N 1
ATOM 781 C CA . HIS A 1 95 ? 2.278 -13.531 -11.801 1.00 82.00 95 HIS A CA 1
ATOM 782 C C . HIS A 1 95 ? 3.262 -13.036 -12.866 1.00 82.00 95 HIS A C 1
ATOM 784 O O . HIS A 1 95 ? 4.392 -12.658 -12.557 1.00 82.00 95 HIS A O 1
ATOM 790 N N . VAL A 1 96 ? 2.824 -13.012 -14.127 1.00 86.69 96 VAL A N 1
ATOM 791 C CA . VAL A 1 96 ? 3.580 -12.439 -15.248 1.00 86.69 96 VAL A CA 1
ATOM 792 C C . VAL A 1 96 ? 2.694 -11.417 -15.944 1.00 86.69 96 VAL A C 1
ATOM 794 O O . VAL A 1 96 ? 1.637 -11.777 -16.456 1.00 86.69 96 VAL A O 1
ATOM 797 N N . PHE A 1 97 ? 3.134 -10.159 -15.965 1.00 87.88 97 PHE A N 1
ATOM 798 C CA . PHE A 1 97 ? 2.448 -9.085 -16.681 1.00 87.88 97 PHE A CA 1
ATOM 799 C C . PHE A 1 97 ? 2.895 -9.035 -18.141 1.00 87.88 97 PHE A C 1
ATOM 801 O O . PHE A 1 97 ? 4.081 -9.184 -18.449 1.00 87.88 97 PHE A O 1
ATOM 808 N N . ARG A 1 98 ? 1.934 -8.840 -19.037 1.00 88.88 98 ARG A N 1
ATOM 809 C CA . ARG A 1 98 ? 2.143 -8.659 -20.470 1.00 88.88 98 ARG A CA 1
ATOM 810 C C . ARG A 1 98 ? 2.349 -7.179 -20.802 1.00 88.88 98 ARG A C 1
ATOM 812 O O . ARG A 1 98 ? 1.939 -6.325 -20.022 1.00 88.88 98 ARG A O 1
ATOM 819 N N . PRO A 1 99 ? 2.945 -6.848 -21.960 1.00 86.94 99 PRO A N 1
ATOM 820 C CA . PRO A 1 99 ? 3.106 -5.456 -22.387 1.00 86.94 99 PRO A CA 1
ATOM 821 C C . PRO A 1 99 ? 1.790 -4.671 -22.489 1.00 86.94 99 PRO A C 1
ATOM 823 O O . PRO A 1 99 ? 1.803 -3.448 -22.391 1.00 86.94 99 PRO A O 1
ATOM 826 N N . GLU A 1 100 ? 0.668 -5.364 -22.689 1.00 90.25 100 GLU A N 1
ATOM 827 C CA . GLU A 1 100 ? -0.667 -4.769 -22.770 1.00 90.25 100 GLU A CA 1
ATOM 828 C C . GLU A 1 100 ? -1.296 -4.512 -21.389 1.00 90.25 100 GLU A C 1
ATOM 830 O O . GLU A 1 100 ? -2.274 -3.766 -21.293 1.00 90.25 100 GLU A O 1
ATOM 835 N N . ASP A 1 101 ? -0.754 -5.112 -20.324 1.00 90.88 101 ASP A N 1
ATOM 836 C CA . ASP A 1 101 ? -1.265 -4.929 -18.968 1.00 90.88 101 ASP A CA 1
ATOM 837 C C . ASP A 1 101 ? -0.924 -3.523 -18.464 1.00 90.88 101 ASP A C 1
ATOM 839 O O . ASP A 1 101 ? 0.216 -3.057 -18.524 1.00 90.88 101 ASP A O 1
ATOM 843 N N . ASN A 1 102 ? -1.932 -2.832 -17.934 1.00 91.75 102 ASN A N 1
ATOM 844 C CA . ASN A 1 102 ? -1.778 -1.475 -17.425 1.00 91.75 102 ASN A CA 1
ATOM 845 C C . ASN A 1 102 ? -1.413 -1.457 -15.923 1.00 91.75 102 ASN A C 1
ATOM 847 O O . ASN A 1 102 ? -1.388 -2.479 -15.232 1.00 91.75 102 ASN A O 1
ATOM 851 N N . GLN A 1 103 ? -1.160 -0.258 -15.390 1.00 94.50 103 GLN A N 1
ATOM 852 C CA . GLN A 1 103 ? -0.786 -0.068 -13.981 1.00 94.50 103 GLN A CA 1
ATOM 853 C C . GLN A 1 103 ? -1.878 -0.501 -13.002 1.00 94.50 103 GLN A C 1
ATOM 855 O O . GLN A 1 103 ? -1.581 -0.858 -11.865 1.00 94.50 103 GLN A O 1
ATOM 860 N N . GLU A 1 104 ? -3.142 -0.447 -13.420 1.00 93.31 104 GLU A N 1
ATOM 861 C CA . GLU A 1 104 ? -4.270 -0.852 -12.588 1.00 93.31 104 GLU A CA 1
ATOM 862 C C . GLU A 1 104 ? -4.269 -2.366 -12.378 1.00 93.31 104 GLU A C 1
ATOM 864 O O . GLU A 1 104 ? -4.336 -2.818 -11.238 1.00 93.31 104 GLU A O 1
ATOM 869 N N . VAL A 1 105 ? -4.068 -3.146 -13.445 1.00 89.25 105 VAL A N 1
ATOM 870 C CA . VAL A 1 105 ? -3.905 -4.606 -13.360 1.00 89.25 105 VAL A CA 1
ATOM 871 C C . VAL A 1 105 ? -2.712 -4.967 -12.469 1.00 89.25 105 VAL A C 1
ATOM 873 O O . VAL A 1 105 ? -2.824 -5.846 -11.610 1.00 89.25 105 VAL A O 1
ATOM 876 N N . GLY A 1 106 ? -1.595 -4.245 -12.611 1.00 88.62 106 GLY A N 1
ATOM 877 C CA . GLY A 1 106 ? -0.431 -4.377 -11.728 1.00 88.62 106 GLY A CA 1
ATOM 878 C C . GLY A 1 106 ? -0.756 -4.111 -10.255 1.00 88.62 106 GLY A C 1
ATOM 879 O O . GLY A 1 106 ? -0.372 -4.878 -9.365 1.00 88.62 106 GLY A O 1
ATOM 880 N N . PHE A 1 107 ? -1.513 -3.048 -9.983 1.00 93.56 107 PHE A N 1
ATOM 881 C CA . PHE A 1 107 ? -1.896 -2.678 -8.626 1.00 93.56 107 PHE A CA 1
ATOM 882 C C . PHE A 1 107 ? -2.894 -3.652 -7.997 1.00 93.56 107 PHE A C 1
ATOM 884 O O . PHE A 1 107 ? -2.751 -3.949 -6.816 1.00 93.56 107 PHE A O 1
ATOM 891 N N . VAL A 1 108 ? -3.843 -4.216 -8.752 1.00 90.69 108 VAL A N 1
ATOM 892 C CA . VAL A 1 108 ? -4.796 -5.218 -8.232 1.00 90.69 108 VAL A CA 1
ATOM 893 C C . VAL A 1 108 ? -4.070 -6.407 -7.596 1.00 90.69 108 VAL A C 1
ATOM 895 O O . VAL A 1 108 ? -4.487 -6.880 -6.541 1.00 90.69 108 VAL A O 1
ATOM 898 N N . GLN A 1 109 ? -2.950 -6.855 -8.175 1.00 85.25 109 GLN A N 1
ATOM 899 C CA . GLN A 1 109 ? -2.144 -7.934 -7.584 1.00 85.25 109 GLN A CA 1
ATOM 900 C C . GLN A 1 109 ? -1.395 -7.497 -6.313 1.00 85.25 109 GLN A C 1
ATOM 902 O O . GLN A 1 109 ? -1.114 -8.321 -5.449 1.00 85.25 109 GLN A O 1
ATOM 907 N N . THR A 1 110 ? -1.081 -6.206 -6.182 1.00 87.19 110 THR A N 1
ATOM 908 C CA . THR A 1 110 ? -0.276 -5.652 -5.078 1.00 87.19 110 THR A CA 1
ATOM 909 C C . THR A 1 110 ? -1.138 -5.123 -3.922 1.00 87.19 110 THR A C 1
ATOM 911 O O . THR A 1 110 ? -0.692 -5.074 -2.776 1.00 87.19 110 THR A O 1
ATOM 914 N N . SER A 1 111 ? -2.389 -4.750 -4.199 1.00 90.44 111 SER A N 1
ATOM 915 C CA . SER A 1 111 ? -3.332 -4.155 -3.248 1.00 90.44 111 SER A CA 1
ATOM 916 C C . SER A 1 111 ? -3.517 -4.982 -1.965 1.00 90.44 111 SER A C 1
ATOM 918 O O . SER A 1 111 ? -3.394 -4.395 -0.890 1.00 90.44 111 SER A O 1
ATOM 920 N N . PRO A 1 112 ? -3.686 -6.323 -1.998 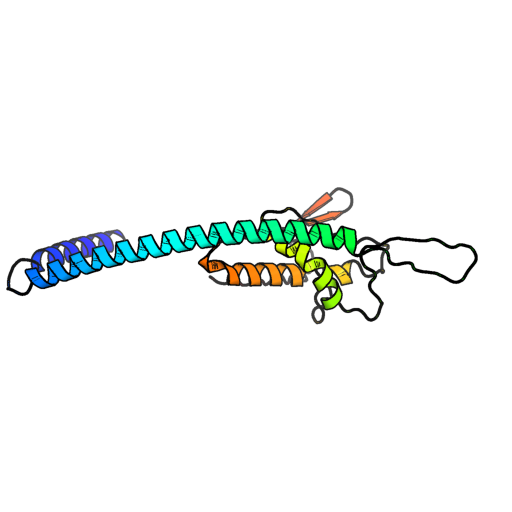1.00 86.06 112 PRO A N 1
ATOM 921 C CA . PRO A 1 112 ? -3.822 -7.114 -0.772 1.00 86.06 112 PRO A CA 1
ATOM 922 C C . PRO A 1 112 ? -2.631 -6.953 0.178 1.00 86.06 112 PRO A C 1
ATOM 924 O O . PRO A 1 112 ? -2.815 -6.796 1.389 1.00 86.06 112 PRO A O 1
ATOM 927 N N . VAL A 1 113 ? -1.415 -6.897 -0.382 1.00 85.94 113 VAL A N 1
ATOM 928 C CA . VAL A 1 113 ? -0.203 -6.610 0.385 1.00 85.94 113 VAL A CA 1
ATOM 929 C C . VAL A 1 113 ? -0.345 -5.238 1.024 1.00 85.94 113 VAL A C 1
ATOM 931 O O . VAL A 1 113 ? -0.316 -5.165 2.241 1.00 85.94 113 VAL A O 1
ATOM 934 N N . VAL A 1 114 ? -0.615 -4.180 0.253 1.00 90.94 114 VAL A N 1
ATOM 935 C CA . VAL A 1 114 ? -0.790 -2.806 0.772 1.00 90.94 114 VAL A CA 1
ATOM 936 C C . VAL A 1 114 ? -1.8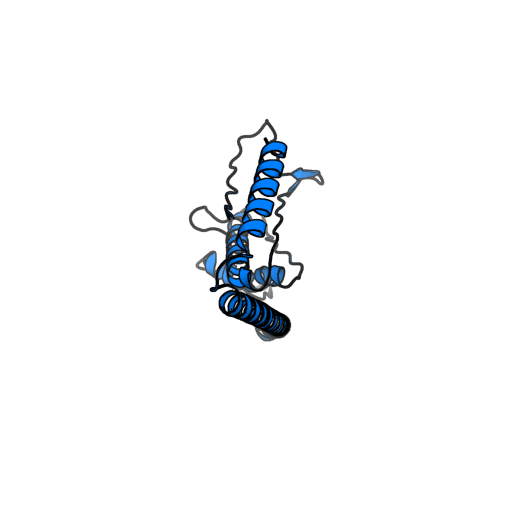33 -2.725 1.892 1.00 90.94 114 VAL A C 1
ATOM 938 O O . VAL A 1 114 ? -1.574 -2.117 2.929 1.00 90.94 114 VAL A O 1
ATOM 941 N N . THR A 1 115 ? -2.993 -3.366 1.733 1.00 89.25 115 THR A N 1
ATOM 942 C CA . THR A 1 115 ? -4.065 -3.310 2.742 1.00 89.25 115 THR A CA 1
ATOM 943 C C . THR A 1 115 ? -3.685 -3.970 4.067 1.00 89.25 115 THR A C 1
ATOM 945 O O . THR A 1 115 ? -4.171 -3.541 5.112 1.00 89.25 115 THR A O 1
ATOM 948 N N . SER A 1 116 ? -2.744 -4.921 4.048 1.00 86.62 116 SER A N 1
ATOM 949 C CA . SER A 1 116 ? -2.246 -5.585 5.258 1.00 86.62 116 SER A CA 1
ATOM 950 C C . SER A 1 116 ? -1.526 -4.614 6.211 1.00 86.62 116 SER A C 1
ATOM 952 O O . SER A 1 116 ? -1.388 -4.918 7.395 1.00 86.62 116 SER A O 1
ATOM 954 N N . LEU A 1 117 ? -1.109 -3.425 5.739 1.00 88.69 117 LEU A N 1
ATOM 955 C CA . LEU A 1 117 ? -0.464 -2.398 6.574 1.00 88.69 117 LEU A CA 1
ATOM 956 C C . LEU A 1 117 ? -1.423 -1.918 7.663 1.00 88.69 117 LEU A C 1
ATOM 958 O O . LEU A 1 117 ? -1.037 -1.730 8.813 1.00 88.69 117 LEU A O 1
ATOM 962 N N . LEU A 1 118 ? -2.694 -1.749 7.292 1.00 88.00 118 LEU A N 1
ATOM 963 C CA . LEU A 1 118 ? -3.747 -1.265 8.186 1.00 88.00 118 LEU A CA 1
ATOM 964 C C . LEU A 1 118 ? -4.150 -2.305 9.234 1.00 88.00 118 LEU A C 1
ATOM 966 O O . LEU A 1 118 ? -4.765 -1.947 10.236 1.00 88.00 118 LEU A O 1
ATOM 970 N N . ASP A 1 119 ? -3.771 -3.563 9.012 1.00 83.00 119 ASP A N 1
ATOM 971 C CA . ASP A 1 119 ? -3.970 -4.673 9.940 1.00 83.00 119 ASP A CA 1
ATOM 972 C C . ASP A 1 119 ? -2.716 -4.929 10.808 1.00 83.00 119 ASP A C 1
ATOM 974 O O . ASP A 1 119 ? -2.658 -5.910 11.548 1.00 83.00 119 ASP A O 1
ATOM 978 N N . GLY A 1 120 ? -1.714 -4.040 10.746 1.00 83.31 120 GLY A N 1
ATOM 979 C CA . GLY A 1 120 ? -0.525 -4.067 11.604 1.00 83.31 120 GLY A CA 1
ATOM 980 C C . GLY A 1 120 ? 0.650 -4.885 11.062 1.00 83.31 120 GLY A C 1
ATOM 981 O O . GLY A 1 120 ? 1.559 -5.218 11.823 1.00 83.31 120 GLY A O 1
ATOM 982 N N . TYR A 1 121 ? 0.657 -5.219 9.768 1.00 83.25 121 TYR A N 1
ATOM 983 C CA . TYR A 1 121 ? 1.757 -5.953 9.141 1.00 83.25 121 TYR A CA 1
ATOM 984 C C . TYR A 1 121 ? 2.777 -5.037 8.472 1.00 83.25 121 TYR A C 1
ATOM 986 O O . TYR A 1 121 ? 2.437 -4.051 7.824 1.00 83.25 121 TYR A O 1
ATOM 994 N N . ASN A 1 122 ? 4.045 -5.439 8.558 1.00 84.19 122 ASN A N 1
ATOM 995 C CA . ASN A 1 122 ? 5.116 -4.837 7.775 1.00 84.19 122 ASN A CA 1
ATOM 996 C C . ASN A 1 122 ? 5.095 -5.405 6.354 1.00 84.19 122 ASN A C 1
ATOM 998 O O . ASN A 1 122 ? 5.045 -6.623 6.177 1.00 84.19 122 ASN A O 1
ATOM 1002 N N . MET A 1 123 ? 5.221 -4.540 5.350 1.00 86.31 123 MET A N 1
ATOM 1003 C CA . MET A 1 123 ? 5.441 -4.952 3.966 1.00 86.31 123 MET A CA 1
ATOM 1004 C C . MET A 1 123 ? 6.607 -4.232 3.328 1.00 86.31 123 MET A C 1
ATOM 1006 O O . MET A 1 123 ? 7.019 -3.151 3.746 1.00 86.31 123 MET A O 1
ATOM 1010 N N . CYS A 1 124 ? 7.084 -4.832 2.245 1.00 88.06 124 CYS A N 1
ATOM 1011 C CA . CYS A 1 124 ? 8.048 -4.210 1.372 1.00 88.06 124 CYS A CA 1
ATOM 1012 C C . CYS A 1 124 ? 7.742 -4.562 -0.082 1.00 88.06 124 CYS A C 1
ATOM 1014 O O . CYS A 1 124 ? 7.513 -5.727 -0.402 1.00 88.06 124 CYS A O 1
ATOM 1016 N N . ILE A 1 125 ? 7.731 -3.552 -0.949 1.00 89.44 125 ILE A N 1
ATOM 1017 C CA . ILE A 1 125 ? 7.533 -3.706 -2.390 1.00 89.44 125 ILE A CA 1
ATOM 1018 C C . ILE A 1 125 ? 8.774 -3.144 -3.071 1.00 89.44 125 ILE A C 1
ATOM 1020 O O . ILE A 1 125 ? 9.138 -1.989 -2.855 1.00 89.44 125 ILE A O 1
ATOM 1024 N N . PHE A 1 126 ? 9.409 -3.961 -3.908 1.00 91.44 126 PHE A N 1
ATOM 1025 C CA . PHE A 1 126 ? 10.607 -3.581 -4.644 1.00 91.44 126 PHE A CA 1
ATOM 1026 C C . PHE A 1 126 ? 10.416 -3.812 -6.137 1.00 91.44 126 PHE A C 1
ATOM 1028 O O . PHE A 1 126 ? 9.924 -4.857 -6.557 1.00 91.44 126 PHE A O 1
ATOM 1035 N N . ALA A 1 127 ? 10.886 -2.863 -6.942 1.00 92.44 127 ALA A N 1
ATOM 1036 C CA . ALA A 1 127 ? 11.059 -3.058 -8.373 1.00 92.44 127 ALA A CA 1
ATOM 1037 C C . ALA A 1 127 ? 12.536 -3.340 -8.674 1.00 92.44 127 ALA A C 1
ATOM 1039 O O . ALA A 1 127 ? 13.410 -2.534 -8.351 1.00 92.44 127 ALA A O 1
ATOM 1040 N N . TYR A 1 128 ? 12.815 -4.468 -9.325 1.00 93.06 128 TYR A N 1
ATOM 1041 C CA . TYR A 1 128 ? 14.167 -4.904 -9.675 1.00 93.06 128 TYR A CA 1
ATOM 1042 C C . TYR A 1 128 ? 14.308 -5.110 -11.187 1.00 93.06 128 TYR A C 1
ATOM 1044 O O . TYR A 1 128 ? 13.365 -5.506 -11.866 1.00 93.06 128 TYR A O 1
ATOM 1052 N N . GLY A 1 129 ? 15.493 -4.821 -11.727 1.00 91.75 129 GLY A N 1
ATOM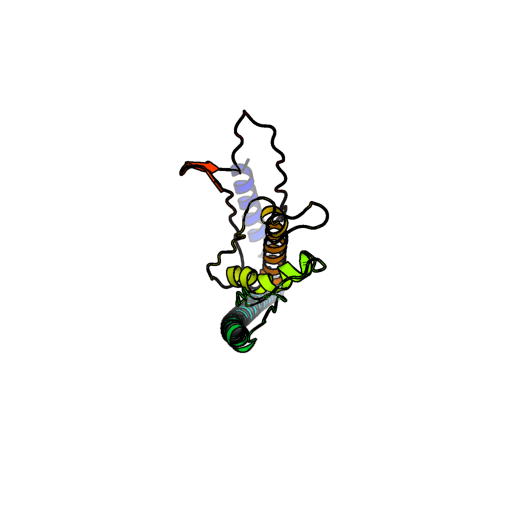 1053 C CA . GLY A 1 129 ? 15.798 -4.949 -13.153 1.00 91.75 129 GLY A CA 1
ATOM 1054 C C . GLY A 1 129 ? 16.873 -3.968 -13.614 1.00 91.75 129 GLY A C 1
ATOM 1055 O O . GLY A 1 129 ? 17.221 -3.027 -12.896 1.00 91.75 129 GLY A O 1
ATOM 1056 N N . GLN A 1 130 ? 17.398 -4.153 -14.824 1.00 93.75 130 GLN A N 1
ATOM 1057 C CA . GLN A 1 130 ? 18.385 -3.235 -15.409 1.00 93.75 130 GLN A CA 1
ATOM 1058 C C . GLN A 1 130 ? 17.780 -1.846 -15.710 1.00 93.75 130 GLN A C 1
ATOM 1060 O O . GLN A 1 130 ? 16.565 -1.635 -15.660 1.00 93.75 130 GLN A O 1
ATOM 1065 N N . THR A 1 131 ? 18.617 -0.846 -15.984 1.00 93.94 131 THR A N 1
ATOM 1066 C CA . THR A 1 131 ? 18.143 0.490 -16.388 1.00 93.94 131 THR A CA 1
ATOM 1067 C C . THR A 1 131 ? 17.293 0.402 -17.659 1.00 93.94 131 THR A C 1
ATOM 1069 O O . THR A 1 131 ? 17.616 -0.346 -18.576 1.00 93.94 131 THR A O 1
ATOM 1072 N N . GLY A 1 132 ? 16.182 1.143 -17.691 1.00 92.94 132 GLY A N 1
ATOM 1073 C CA . GLY A 1 132 ? 15.257 1.164 -18.828 1.00 92.94 132 GLY A CA 1
ATOM 1074 C C . GLY A 1 132 ? 14.163 0.087 -18.828 1.00 92.94 132 GLY A C 1
ATOM 1075 O O . GLY A 1 132 ? 13.267 0.171 -19.653 1.00 92.94 132 GLY A O 1
ATOM 1076 N N . THR A 1 133 ? 14.144 -0.872 -17.891 1.00 92.50 133 THR A N 1
ATOM 1077 C CA . THR A 1 133 ? 13.102 -1.932 -17.853 1.00 92.50 133 THR A CA 1
ATOM 1078 C C . THR A 1 133 ? 11.809 -1.535 -17.144 1.00 92.50 133 THR A C 1
ATOM 1080 O O . THR A 1 133 ? 11.029 -2.398 -16.761 1.00 92.50 133 THR A O 1
ATOM 1083 N N . GLY A 1 134 ? 11.594 -0.242 -16.902 1.00 93.81 134 GLY A N 1
ATOM 1084 C CA . GLY A 1 134 ? 10.334 0.236 -16.337 1.00 93.81 134 GLY A CA 1
ATOM 1085 C C . GLY A 1 134 ? 10.212 0.205 -14.811 1.00 93.81 134 GLY A C 1
ATOM 1086 O O . GLY A 1 134 ? 9.117 0.426 -14.328 1.00 93.81 134 GLY A O 1
ATOM 1087 N N . LYS A 1 135 ? 11.288 0.034 -14.023 1.00 95.88 135 LYS A N 1
ATOM 1088 C CA . LYS A 1 135 ? 11.216 0.098 -12.539 1.00 95.88 135 LYS A CA 1
ATOM 1089 C C . LYS A 1 135 ? 10.504 1.357 -12.015 1.00 95.88 135 LYS A C 1
ATOM 1091 O O . LYS A 1 135 ? 9.560 1.263 -11.236 1.00 95.88 135 LYS A O 1
ATOM 1096 N N . THR A 1 136 ? 10.951 2.532 -12.469 1.00 94.69 136 THR A N 1
ATOM 1097 C CA . THR A 1 136 ? 10.347 3.826 -12.114 1.00 94.69 136 THR A CA 1
ATOM 1098 C C . THR A 1 136 ? 8.930 3.933 -12.660 1.00 94.69 136 THR A C 1
ATOM 1100 O O . THR A 1 136 ? 8.043 4.402 -11.960 1.00 94.69 136 THR A O 1
ATOM 1103 N N . PHE A 1 137 ? 8.688 3.429 -13.872 1.00 94.94 137 PHE A N 1
ATOM 1104 C CA . PHE A 1 137 ? 7.345 3.387 -14.437 1.00 94.94 137 PHE A CA 1
ATOM 1105 C C . PHE A 1 137 ? 6.408 2.540 -13.564 1.00 94.94 137 PHE A C 1
ATOM 1107 O O . PHE A 1 137 ? 5.367 3.034 -13.175 1.00 94.94 137 PHE A O 1
ATOM 1114 N N . THR A 1 138 ? 6.771 1.327 -13.151 1.00 95.12 138 THR A N 1
ATOM 1115 C CA . THR A 1 138 ? 5.936 0.486 -12.278 1.00 95.12 138 THR A CA 1
ATOM 1116 C C . THR A 1 138 ? 5.666 1.137 -10.915 1.00 95.12 138 THR A C 1
ATOM 1118 O O . THR A 1 138 ? 4.524 1.156 -10.455 1.00 95.12 138 THR A O 1
ATOM 1121 N N . MET A 1 139 ? 6.691 1.693 -10.259 1.00 95.25 139 MET A N 1
ATOM 1122 C CA . MET A 1 139 ? 6.540 2.249 -8.905 1.00 95.25 139 MET A CA 1
ATOM 1123 C C . MET A 1 139 ? 5.879 3.633 -8.893 1.00 95.25 139 MET A C 1
ATOM 1125 O O . MET A 1 139 ? 4.955 3.868 -8.121 1.00 95.25 139 MET A O 1
ATOM 1129 N N . GLU A 1 140 ? 6.321 4.554 -9.744 1.00 94.75 140 GLU A N 1
ATOM 1130 C CA . GLU A 1 140 ? 5.846 5.943 -9.771 1.00 94.75 140 GLU A CA 1
ATOM 1131 C C . GLU A 1 140 ? 4.748 6.160 -10.821 1.00 94.75 140 GLU A C 1
ATOM 1133 O O . GLU A 1 140 ? 3.721 6.786 -10.541 1.00 94.75 140 GLU A O 1
ATOM 1138 N N . GLY A 1 141 ? 4.928 5.583 -12.008 1.00 94.62 141 GLY A N 1
ATOM 1139 C CA . GLY A 1 141 ? 4.050 5.765 -13.163 1.00 94.62 141 GLY A CA 1
ATOM 1140 C C . GLY A 1 141 ? 4.195 7.126 -13.830 1.00 94.62 141 GLY A C 1
ATOM 1141 O O . GLY A 1 141 ? 5.154 7.861 -13.601 1.00 94.62 141 GLY A O 1
ATOM 1142 N N . THR A 1 142 ? 3.234 7.449 -14.691 1.00 93.56 142 THR A N 1
ATOM 1143 C CA . THR A 1 142 ? 3.095 8.792 -15.271 1.00 93.56 142 THR A CA 1
ATOM 1144 C C . THR A 1 142 ? 1.995 9.560 -14.537 1.00 93.56 142 THR A C 1
ATOM 1146 O O . THR A 1 142 ? 1.208 8.949 -13.807 1.00 93.56 142 THR A O 1
ATOM 1149 N N . PRO A 1 143 ? 1.892 10.890 -14.706 1.00 91.44 143 PRO A N 1
ATOM 1150 C CA . PRO A 1 143 ? 0.803 11.662 -14.114 1.00 91.44 143 PRO A CA 1
ATOM 1151 C C . PRO A 1 143 ? -0.593 11.149 -14.491 1.00 91.44 143 PRO A C 1
ATOM 1153 O O . PRO A 1 143 ? -1.482 11.142 -13.643 1.00 91.44 143 PRO A O 1
ATOM 1156 N N . GLU A 1 144 ? -0.757 10.678 -15.728 1.00 93.19 144 GLU A N 1
ATOM 1157 C CA . GLU A 1 144 ? -2.004 10.146 -16.288 1.00 93.19 144 GLU A CA 1
ATOM 1158 C C . GLU A 1 144 ? -2.222 8.671 -15.928 1.00 93.19 144 GLU A C 1
ATOM 1160 O O . GLU A 1 144 ? -3.353 8.194 -15.910 1.00 93.19 144 GLU A O 1
ATOM 1165 N N . ASN A 1 145 ? -1.144 7.938 -15.642 1.00 92.31 145 ASN A N 1
ATOM 1166 C CA . ASN A 1 145 ? -1.181 6.518 -15.328 1.00 92.31 145 ASN A CA 1
ATOM 1167 C C . ASN A 1 145 ? -0.249 6.207 -14.154 1.00 92.31 145 ASN A C 1
ATOM 1169 O O . ASN A 1 145 ? 0.873 5.709 -14.313 1.00 92.31 145 ASN A O 1
ATOM 1173 N N . ARG A 1 146 ? -0.731 6.558 -12.960 1.00 96.12 146 ARG A N 1
ATOM 1174 C CA . ARG A 1 146 ? 0.010 6.464 -11.702 1.00 96.12 146 ARG A CA 1
ATOM 1175 C C . ARG A 1 146 ? 0.386 5.019 -11.369 1.00 96.12 146 ARG A C 1
ATOM 1177 O O . ARG A 1 146 ? -0.401 4.099 -11.594 1.00 96.12 146 ARG A O 1
ATOM 1184 N N . GLY A 1 147 ? 1.590 4.842 -10.834 1.00 95.62 147 GLY A N 1
ATOM 1185 C CA . GLY A 1 147 ? 2.139 3.550 -10.431 1.00 95.62 147 GLY A CA 1
ATOM 1186 C C . GLY A 1 147 ? 1.733 3.137 -9.017 1.00 95.62 147 GLY A C 1
ATOM 1187 O O . GLY A 1 147 ? 0.863 3.746 -8.384 1.00 95.62 147 GLY A O 1
ATOM 1188 N N . VAL A 1 148 ? 2.399 2.098 -8.514 1.00 95.94 148 VAL A N 1
ATOM 1189 C CA . VAL A 1 148 ? 2.104 1.470 -7.216 1.00 95.94 148 VAL A CA 1
ATOM 1190 C C . VAL A 1 148 ? 2.149 2.463 -6.050 1.00 95.94 148 VAL A C 1
ATOM 1192 O O . VAL A 1 148 ? 1.265 2.411 -5.203 1.00 95.94 148 VAL A O 1
ATOM 1195 N N . ASN A 1 149 ? 3.107 3.395 -6.013 1.00 94.31 149 ASN A N 1
ATOM 1196 C CA . ASN A 1 149 ? 3.289 4.331 -4.895 1.00 94.31 149 ASN A CA 1
ATOM 1197 C C . ASN A 1 149 ? 2.033 5.168 -4.619 1.00 94.31 149 ASN A C 1
ATOM 1199 O O . ASN A 1 149 ? 1.553 5.234 -3.490 1.00 94.31 149 ASN A O 1
ATOM 1203 N N . TYR A 1 150 ? 1.489 5.800 -5.660 1.00 94.69 150 TYR A N 1
ATOM 1204 C CA . TYR A 1 150 ? 0.333 6.687 -5.528 1.00 94.69 150 TYR A CA 1
ATOM 1205 C C . TYR A 1 150 ? -0.947 5.902 -5.256 1.00 94.69 150 TYR A C 1
ATOM 1207 O O . TYR A 1 150 ? -1.709 6.276 -4.370 1.00 94.69 150 TYR A O 1
ATOM 1215 N N . ARG A 1 151 ? -1.150 4.789 -5.971 1.00 96.00 151 ARG A N 1
ATOM 1216 C CA . ARG A 1 151 ? -2.324 3.925 -5.787 1.00 96.00 151 ARG A CA 1
ATOM 1217 C C . ARG A 1 151 ? -2.350 3.299 -4.395 1.00 96.00 151 ARG A C 1
ATOM 1219 O O . ARG A 1 151 ? -3.411 3.190 -3.792 1.00 96.00 151 ARG A O 1
ATOM 1226 N N . ALA A 1 152 ? -1.185 2.934 -3.856 1.00 95.31 152 ALA A N 1
ATOM 1227 C CA . ALA A 1 152 ? -1.073 2.414 -2.501 1.00 95.31 152 ALA A CA 1
ATOM 1228 C C . ALA A 1 152 ? -1.482 3.463 -1.462 1.00 95.31 152 ALA A C 1
ATOM 1230 O O . ALA A 1 152 ? -2.285 3.165 -0.584 1.00 95.31 152 ALA A O 1
ATOM 1231 N N . LEU A 1 153 ? -0.972 4.693 -1.579 1.00 94.19 153 LEU A N 1
ATOM 1232 C CA . LEU A 1 153 ? -1.346 5.782 -0.674 1.00 94.19 153 LEU A CA 1
ATOM 1233 C C . LEU A 1 153 ? -2.840 6.109 -0.769 1.00 94.19 153 LEU A C 1
ATOM 1235 O O . LEU A 1 153 ? -3.501 6.214 0.260 1.00 94.19 153 LEU A O 1
ATOM 1239 N N . GLU A 1 154 ? -3.383 6.213 -1.983 1.00 94.44 154 GLU A N 1
ATOM 1240 C CA . GLU A 1 154 ? -4.814 6.442 -2.212 1.00 94.44 154 GLU A CA 1
ATOM 1241 C C . GLU A 1 154 ? -5.675 5.358 -1.553 1.00 94.44 154 GLU A C 1
ATOM 1243 O O . GLU A 1 154 ? -6.625 5.673 -0.838 1.00 94.44 154 GLU A O 1
ATOM 1248 N N . GLU A 1 155 ? -5.298 4.088 -1.708 1.00 94.75 155 GLU A N 1
ATOM 1249 C CA . GLU A 1 155 ? -6.007 2.964 -1.102 1.00 94.75 155 GLU A CA 1
ATOM 1250 C C . GLU A 1 155 ? -5.940 2.987 0.432 1.00 94.75 155 GLU A C 1
ATOM 1252 O O . GLU A 1 155 ? -6.951 2.767 1.105 1.00 94.75 155 GLU A O 1
ATOM 1257 N N . LEU A 1 156 ? -4.776 3.317 1.005 1.00 94.25 156 LEU A N 1
ATOM 1258 C CA . LEU A 1 156 ? -4.615 3.463 2.453 1.00 94.25 156 LEU A CA 1
ATOM 1259 C C . LEU A 1 156 ? -5.507 4.580 3.007 1.00 94.25 156 LEU A C 1
ATOM 1261 O O . LEU A 1 156 ? -6.202 4.365 4.003 1.00 94.25 156 LEU A O 1
ATOM 1265 N N . PHE A 1 157 ? -5.545 5.746 2.354 1.00 94.38 157 PHE A N 1
ATOM 1266 C CA . PHE A 1 157 ? -6.431 6.844 2.753 1.00 94.38 157 PHE A CA 1
ATOM 1267 C C . PHE A 1 157 ? -7.907 6.474 2.590 1.00 94.38 157 PHE A C 1
ATOM 1269 O O . PHE A 1 157 ? -8.708 6.731 3.493 1.00 94.38 157 PHE A O 1
ATOM 1276 N N . ARG A 1 158 ? -8.272 5.825 1.478 1.00 94.50 158 ARG A N 1
ATOM 1277 C CA . ARG A 1 158 ? -9.642 5.375 1.205 1.00 94.50 158 ARG A CA 1
ATOM 1278 C C . ARG A 1 158 ? -10.145 4.445 2.306 1.00 94.50 158 ARG A C 1
ATOM 1280 O O . ARG A 1 158 ? -11.217 4.683 2.863 1.00 94.50 158 ARG A O 1
ATOM 1287 N N . ILE A 1 159 ? -9.371 3.415 2.650 1.00 91.25 159 ILE A N 1
ATOM 1288 C CA . ILE A 1 159 ? -9.749 2.445 3.684 1.00 91.25 159 ILE A CA 1
ATOM 1289 C C . ILE A 1 159 ? -9.719 3.084 5.077 1.00 91.25 159 ILE A C 1
ATOM 1291 O O . ILE A 1 159 ? -10.628 2.841 5.871 1.00 91.25 159 ILE A O 1
ATOM 1295 N N . SER A 1 160 ? -8.722 3.927 5.368 1.00 91.31 160 SER A N 1
ATOM 1296 C CA . SER A 1 160 ? -8.645 4.677 6.627 1.00 91.31 160 SER A CA 1
ATOM 1297 C C . SER A 1 160 ? -9.916 5.500 6.861 1.00 91.31 160 SER A C 1
ATOM 1299 O O . SER A 1 160 ? -10.521 5.418 7.929 1.00 91.31 160 SER A O 1
ATOM 1301 N N . ASN A 1 161 ? -10.380 6.229 5.842 1.00 91.06 161 ASN A N 1
ATOM 1302 C CA . ASN A 1 161 ? -11.612 7.014 5.923 1.00 91.06 161 ASN A CA 1
ATOM 1303 C C . ASN A 1 161 ? -12.852 6.123 6.043 1.00 91.06 161 ASN A C 1
ATOM 1305 O O . ASN A 1 161 ? -13.720 6.387 6.877 1.00 91.06 161 ASN A O 1
ATOM 1309 N N . GLN A 1 162 ? -12.918 5.036 5.268 1.00 89.56 162 GLN A N 1
ATOM 1310 C CA . GLN A 1 162 ? -14.024 4.075 5.317 1.00 89.56 162 GLN A CA 1
ATOM 1311 C C . GLN A 1 162 ? -14.183 3.432 6.705 1.00 89.56 162 GLN A C 1
ATOM 1313 O O . GLN A 1 162 ? -15.300 3.128 7.119 1.00 89.56 162 GLN A O 1
ATOM 1318 N N . ARG A 1 163 ? -13.078 3.226 7.430 1.00 86.31 163 ARG A N 1
ATOM 1319 C CA . ARG A 1 163 ? -13.044 2.588 8.756 1.00 86.31 163 ARG A CA 1
ATOM 1320 C C . ARG A 1 163 ? -12.988 3.584 9.920 1.00 86.31 163 ARG A C 1
ATOM 1322 O O . ARG A 1 163 ? -12.888 3.152 11.067 1.00 86.31 163 ARG A O 1
ATOM 1329 N N . SER A 1 164 ? -13.087 4.887 9.650 1.00 87.25 164 SER A N 1
ATOM 1330 C CA . SER A 1 164 ? -12.882 5.965 10.633 1.00 87.25 164 SER A CA 1
ATOM 1331 C C . SER A 1 164 ? -13.815 5.921 11.851 1.00 87.25 164 SER A C 1
ATOM 1333 O O . SER A 1 164 ? -13.441 6.392 12.923 1.00 87.25 164 SER A O 1
ATOM 1335 N N . SER A 1 165 ? -15.004 5.322 11.723 1.00 82.31 165 SER A N 1
ATOM 1336 C CA . SER A 1 165 ? -15.947 5.129 12.834 1.00 82.31 165 SER A CA 1
ATOM 1337 C C . SER A 1 165 ? -15.533 4.026 13.813 1.00 82.31 165 SER A C 1
ATOM 1339 O O . SER A 1 165 ? -15.982 4.021 14.955 1.00 82.31 165 SER A O 1
ATOM 1341 N N . VAL A 1 166 ? -14.681 3.093 13.380 1.00 83.12 166 VAL A N 1
ATOM 1342 C CA . VAL A 1 166 ? -14.272 1.915 14.161 1.00 83.12 166 VAL A CA 1
ATOM 1343 C C . VAL A 1 166 ? -12.814 2.029 14.605 1.00 83.12 166 VAL A C 1
ATOM 1345 O O . VAL A 1 166 ? -12.472 1.611 15.713 1.00 83.12 166 VAL A O 1
ATOM 1348 N N . MET A 1 167 ? -11.957 2.596 13.751 1.00 82.62 167 MET A N 1
ATOM 1349 C CA . MET A 1 167 ? -10.508 2.673 13.929 1.00 82.62 167 MET A CA 1
ATOM 1350 C C . MET A 1 167 ? -9.980 4.056 13.556 1.00 82.62 167 MET A C 1
ATOM 1352 O O . MET A 1 167 ? -10.346 4.625 12.529 1.00 82.62 167 MET A O 1
ATOM 1356 N N . ARG A 1 168 ? -9.055 4.574 14.371 1.00 85.75 168 ARG A N 1
ATOM 1357 C CA . ARG A 1 168 ? -8.322 5.809 14.082 1.00 85.75 168 ARG A CA 1
ATOM 1358 C C . ARG A 1 168 ? -6.912 5.472 13.611 1.00 85.75 168 ARG A C 1
ATOM 1360 O O . ARG A 1 168 ? -6.145 4.876 14.363 1.00 85.75 168 ARG A O 1
ATOM 1367 N N . TYR A 1 169 ? -6.560 5.925 12.413 1.00 87.38 169 TYR A N 1
ATOM 1368 C CA . TYR A 1 169 ? -5.223 5.768 11.844 1.00 87.38 169 TYR A CA 1
ATOM 1369 C C . TYR A 1 169 ? -4.441 7.085 11.906 1.00 87.38 169 TYR A C 1
ATOM 1371 O O . TYR A 1 169 ? -5.006 8.167 11.745 1.00 87.38 169 TYR A O 1
ATOM 1379 N N . VAL A 1 170 ? -3.131 6.988 12.134 1.00 89.31 170 VAL A N 1
ATOM 1380 C CA . VAL A 1 170 ? -2.178 8.094 11.977 1.00 89.31 170 VAL A CA 1
ATOM 1381 C C . VAL A 1 170 ? -1.082 7.599 11.044 1.00 89.31 170 VAL A C 1
ATOM 1383 O O . VAL A 1 170 ? -0.387 6.639 11.368 1.00 89.31 170 VAL A O 1
ATOM 1386 N N . LEU A 1 171 ? -0.965 8.221 9.872 1.00 88.56 171 LEU A N 1
ATOM 1387 C CA . LEU A 1 171 ? -0.029 7.811 8.829 1.00 88.56 171 LEU A CA 1
ATOM 1388 C C . LEU A 1 171 ? 1.176 8.753 8.814 1.00 88.56 171 LEU A C 1
ATOM 1390 O O . LEU A 1 171 ? 1.014 9.972 8.772 1.00 88.56 171 LEU A O 1
ATOM 1394 N N . PHE A 1 172 ? 2.378 8.181 8.817 1.00 91.50 172 PHE A N 1
ATOM 1395 C CA . PHE A 1 172 ? 3.637 8.904 8.651 1.00 91.50 172 PHE A CA 1
ATOM 1396 C C . PHE A 1 172 ? 4.293 8.466 7.344 1.00 91.50 172 PHE A C 1
ATOM 1398 O O . PHE A 1 172 ? 4.305 7.279 7.025 1.00 91.50 172 PHE A O 1
ATOM 1405 N N . VAL A 1 173 ? 4.847 9.421 6.599 1.00 90.06 173 VAL A N 1
ATOM 1406 C CA . VAL A 1 173 ? 5.523 9.166 5.322 1.00 90.06 173 VAL A CA 1
ATOM 1407 C C . VAL A 1 173 ? 6.931 9.738 5.384 1.00 90.06 173 VAL A C 1
ATOM 1409 O O . VAL A 1 173 ? 7.129 10.876 5.803 1.00 90.06 173 VAL A O 1
ATOM 1412 N N . SER A 1 174 ? 7.903 8.949 4.939 1.00 91.19 174 SER A N 1
ATOM 1413 C CA . SER A 1 174 ? 9.283 9.367 4.714 1.00 91.19 174 SER A CA 1
ATOM 1414 C C . SER A 1 174 ? 9.708 8.962 3.304 1.00 91.19 174 SER A C 1
ATOM 1416 O O . SER A 1 174 ? 9.248 7.952 2.771 1.00 91.19 174 SER A O 1
ATOM 1418 N N . MET A 1 175 ? 10.571 9.763 2.678 1.00 92.62 175 MET A N 1
ATOM 1419 C CA . MET A 1 175 ? 11.090 9.483 1.341 1.00 92.62 175 MET A CA 1
ATOM 1420 C C . MET A 1 175 ? 12.603 9.691 1.338 1.00 92.62 175 MET A C 1
ATOM 1422 O O . MET A 1 175 ? 13.089 10.786 1.615 1.00 92.62 175 MET A O 1
ATOM 1426 N N . LEU A 1 176 ? 13.343 8.622 1.051 1.00 91.81 176 LEU A N 1
ATOM 1427 C CA . LEU A 1 176 ? 14.798 8.578 1.170 1.00 91.81 176 LEU A CA 1
ATOM 1428 C C . LEU A 1 176 ? 15.420 8.076 -0.133 1.00 91.81 176 LEU A C 1
ATOM 1430 O O . LEU A 1 176 ? 14.930 7.124 -0.740 1.00 91.81 176 LEU A O 1
ATOM 1434 N N . GLU A 1 177 ? 16.529 8.692 -0.528 1.00 92.62 177 GLU A N 1
ATOM 1435 C CA . GLU A 1 177 ? 17.421 8.202 -1.577 1.00 92.62 177 GLU A CA 1
ATOM 1436 C C . GLU A 1 177 ? 18.670 7.599 -0.931 1.00 92.62 177 GLU A C 1
ATOM 1438 O O . GLU A 1 177 ? 19.288 8.215 -0.060 1.00 92.62 177 GLU A O 1
ATOM 1443 N N . VAL A 1 178 ? 19.054 6.402 -1.377 1.00 92.69 178 VAL A N 1
ATOM 1444 C CA . VAL A 1 178 ? 20.338 5.784 -1.030 1.00 92.69 178 VAL A CA 1
ATOM 1445 C C . VAL A 1 178 ? 21.200 5.766 -2.282 1.00 92.69 178 VAL A C 1
ATOM 1447 O O . VAL A 1 178 ? 20.889 5.069 -3.247 1.00 92.69 178 VAL A O 1
ATOM 1450 N N . TYR A 1 179 ? 22.285 6.534 -2.272 1.00 93.25 179 TYR A N 1
ATOM 1451 C CA . TYR A 1 179 ? 23.239 6.593 -3.374 1.00 93.25 179 TYR A CA 1
ATOM 1452 C C . TYR A 1 179 ? 24.664 6.501 -2.840 1.00 93.25 179 TYR A C 1
ATOM 1454 O O . TYR A 1 179 ? 25.092 7.346 -2.054 1.00 93.25 179 TYR A O 1
ATOM 1462 N N . ASN A 1 180 ? 25.410 5.487 -3.289 1.00 92.62 180 ASN A N 1
ATOM 1463 C CA . ASN A 1 180 ? 26.793 5.240 -2.872 1.00 92.62 180 ASN A CA 1
ATOM 1464 C C . ASN A 1 180 ? 26.954 5.219 -1.337 1.00 92.62 180 ASN A C 1
ATOM 1466 O O . ASN A 1 180 ? 27.737 5.990 -0.781 1.00 92.62 180 ASN A O 1
ATOM 1470 N N . GLU A 1 181 ? 26.142 4.399 -0.661 1.00 93.69 181 GLU A N 1
ATOM 1471 C CA . GLU A 1 181 ? 26.083 4.278 0.807 1.00 93.69 181 GLU A CA 1
ATOM 1472 C C . GLU A 1 181 ? 25.769 5.586 1.563 1.00 93.69 181 GLU A C 1
ATOM 1474 O O . GLU A 1 181 ? 25.921 5.664 2.782 1.00 93.69 181 GLU A O 1
ATOM 1479 N N . LYS A 1 182 ? 25.307 6.632 0.866 1.00 89.75 182 LYS A N 1
ATOM 1480 C CA . LYS A 1 182 ? 24.846 7.882 1.477 1.00 89.75 182 LYS A CA 1
ATOM 1481 C C . LYS A 1 182 ? 23.330 7.965 1.421 1.00 89.75 182 LYS A C 1
ATOM 1483 O O . LYS A 1 182 ? 22.734 7.760 0.366 1.00 89.75 182 LYS A O 1
ATOM 1488 N N . MET A 1 183 ? 22.731 8.316 2.556 1.00 92.31 183 MET A N 1
ATOM 1489 C CA . MET A 1 183 ? 21.304 8.604 2.664 1.00 92.31 183 MET A CA 1
ATOM 1490 C C . MET A 1 183 ? 21.041 10.091 2.424 1.00 92.31 183 MET A C 1
ATOM 1492 O O . MET A 1 183 ? 21.731 10.948 2.979 1.00 92.31 183 MET A O 1
ATOM 1496 N N . ARG A 1 184 ? 20.022 10.391 1.622 1.00 90.62 184 ARG A N 1
ATOM 1497 C CA . ARG A 1 184 ? 19.518 11.742 1.373 1.00 90.62 184 ARG A CA 1
ATOM 1498 C C . ARG A 1 184 ? 18.016 11.777 1.628 1.00 90.62 184 ARG A C 1
ATOM 1500 O O . ARG A 1 184 ? 17.276 10.963 1.081 1.00 90.62 184 ARG A O 1
ATOM 1507 N N . ASP A 1 185 ? 17.578 12.742 2.429 1.00 92.06 185 ASP A N 1
ATOM 1508 C CA . ASP A 1 185 ? 16.159 13.018 2.648 1.00 92.06 185 ASP A CA 1
ATOM 1509 C C . ASP A 1 185 ? 15.582 13.798 1.461 1.00 92.06 185 ASP A C 1
ATOM 1511 O O . ASP A 1 185 ? 16.024 14.911 1.164 1.00 92.06 185 ASP A O 1
ATOM 1515 N N . LEU A 1 186 ? 14.601 13.203 0.779 1.00 90.19 186 LEU A N 1
ATOM 1516 C CA . LEU A 1 186 ? 13.963 13.775 -0.406 1.00 90.19 186 LEU A CA 1
ATOM 1517 C C . LEU A 1 186 ? 12.826 14.753 -0.074 1.00 90.19 186 LEU A C 1
ATOM 1519 O O . LEU A 1 186 ? 12.349 15.461 -0.964 1.00 90.19 186 LEU A O 1
ATOM 1523 N N . LEU A 1 187 ? 12.394 14.825 1.188 1.00 87.31 187 LEU A N 1
ATOM 1524 C CA . LEU A 1 187 ? 11.344 15.739 1.639 1.00 87.31 187 LEU A CA 1
ATOM 1525 C C . LEU A 1 187 ? 11.899 17.083 2.129 1.00 87.31 187 LEU A C 1
ATOM 1527 O O . LEU A 1 187 ? 11.167 18.072 2.154 1.00 87.31 187 LEU A O 1
ATOM 1531 N N . THR A 1 188 ? 13.195 17.169 2.437 1.00 86.06 188 THR A N 1
ATOM 1532 C CA . THR A 1 188 ? 13.829 18.435 2.841 1.00 86.06 188 THR A CA 1
ATOM 1533 C C . THR A 1 188 ? 13.969 19.427 1.677 1.00 86.06 188 THR A C 1
ATOM 1535 O O . THR A 1 188 ? 14.096 19.068 0.502 1.00 86.06 188 THR A O 1
ATOM 1538 N N . GLU A 1 189 ? 13.897 20.725 1.970 1.00 66.00 189 GLU A N 1
ATOM 1539 C CA . GLU A 1 189 ? 14.276 21.779 1.026 1.00 66.00 189 GLU A CA 1
ATOM 1540 C C . GLU A 1 189 ? 15.788 21.984 1.105 1.00 66.00 189 GLU A C 1
ATOM 1542 O O . GLU A 1 189 ? 16.300 22.620 2.021 1.00 66.00 189 GLU A O 1
ATOM 1547 N N . SER A 1 190 ? 16.517 21.406 0.152 1.00 57.47 190 SER A N 1
ATOM 1548 C CA . SER A 1 190 ? 17.905 21.781 -0.103 1.00 57.47 190 SER A CA 1
ATOM 1549 C C . SER A 1 190 ? 17.905 22.876 -1.167 1.00 57.47 190 SER A C 1
ATOM 1551 O O . SER A 1 190 ? 17.289 22.737 -2.222 1.00 57.47 190 SER A O 1
ATOM 1553 N N . SER A 1 191 ? 18.575 23.987 -0.878 1.00 52.66 191 SER A N 1
ATOM 1554 C CA . SER A 1 191 ? 18.556 25.236 -1.646 1.00 52.66 191 SER A CA 1
ATOM 1555 C C . SER A 1 191 ? 19.250 25.185 -3.020 1.00 52.66 191 SER A C 1
ATOM 1557 O O 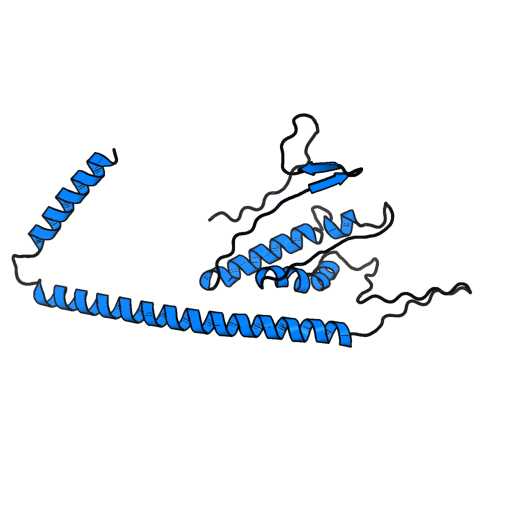. SER A 1 191 ? 19.478 26.241 -3.595 1.00 52.66 191 SER A O 1
ATOM 1559 N N . ASP A 1 192 ? 19.576 24.004 -3.564 1.00 55.56 192 ASP A N 1
ATOM 1560 C CA . ASP A 1 192 ? 20.516 23.878 -4.694 1.00 55.56 192 ASP A CA 1
ATOM 1561 C C . ASP A 1 192 ? 20.073 22.993 -5.882 1.00 55.56 192 ASP A C 1
ATOM 1563 O O . ASP A 1 192 ? 20.891 22.718 -6.757 1.00 55.56 192 ASP A O 1
ATOM 1567 N N . GLN A 1 193 ? 18.803 22.564 -6.000 1.00 48.72 193 GLN A N 1
ATOM 1568 C CA . GLN A 1 193 ? 18.306 21.903 -7.230 1.00 48.72 193 GLN A CA 1
ATOM 1569 C C . GLN A 1 193 ? 16.830 22.209 -7.562 1.00 48.72 193 GLN A C 1
ATOM 1571 O O . GLN A 1 193 ? 16.011 22.357 -6.650 1.00 48.72 193 GLN A O 1
ATOM 1576 N N . PRO A 1 194 ? 16.451 22.270 -8.861 1.00 43.66 194 PRO A N 1
ATOM 1577 C CA . PRO A 1 194 ? 15.080 22.539 -9.279 1.00 43.66 194 PRO A CA 1
ATOM 1578 C C . PRO A 1 194 ? 14.196 21.336 -8.939 1.00 43.66 194 PRO A C 1
ATOM 1580 O O . PRO A 1 194 ? 14.294 20.257 -9.521 1.00 43.66 194 PRO A O 1
ATOM 1583 N N . SER A 1 195 ? 13.324 21.529 -7.961 1.00 42.91 195 SER A N 1
ATOM 1584 C CA . SER A 1 195 ? 12.432 20.510 -7.433 1.00 42.91 195 SER A CA 1
ATOM 1585 C C . SER A 1 195 ? 11.213 20.331 -8.341 1.00 42.91 195 SER A C 1
ATOM 1587 O O . SER A 1 195 ? 10.350 21.202 -8.413 1.00 42.91 195 SER A O 1
ATOM 1589 N N . LYS A 1 196 ? 11.051 19.156 -8.962 1.00 41.81 196 LYS A N 1
ATOM 1590 C CA . LYS A 1 196 ? 9.699 18.653 -9.258 1.00 41.81 196 LYS A CA 1
ATOM 1591 C C . LYS A 1 196 ? 9.147 18.032 -7.977 1.00 41.81 196 LYS A C 1
ATOM 1593 O O . LYS A 1 196 ? 9.224 16.828 -7.775 1.00 41.81 196 LYS A O 1
ATOM 1598 N N . LYS A 1 197 ? 8.636 18.879 -7.083 1.00 54.69 197 LYS A N 1
ATOM 1599 C CA . LYS A 1 197 ? 7.916 18.454 -5.879 1.00 54.69 197 LYS A CA 1
ATOM 1600 C C . LYS A 1 197 ? 6.416 18.488 -6.165 1.00 54.69 197 LYS A C 1
ATOM 1602 O O . LYS A 1 197 ? 5.838 19.558 -6.312 1.00 54.69 197 LYS A O 1
ATOM 1607 N N . GLN A 1 198 ? 5.783 17.322 -6.216 1.00 38.38 198 GLN A N 1
ATOM 1608 C CA . GLN A 1 198 ? 4.347 17.194 -5.973 1.00 38.38 198 GLN A CA 1
ATOM 1609 C C . GLN A 1 198 ? 4.117 16.004 -5.048 1.00 38.38 198 GLN A C 1
ATOM 1611 O O . GLN A 1 198 ? 3.987 14.868 -5.490 1.00 38.38 198 GLN A O 1
ATOM 1616 N N . VAL A 1 199 ? 4.047 16.291 -3.752 1.00 45.84 199 VAL A N 1
ATOM 1617 C CA . VAL A 1 199 ? 3.341 15.445 -2.791 1.00 45.84 199 VAL A CA 1
ATOM 1618 C C . VAL A 1 199 ? 2.248 16.324 -2.200 1.00 45.84 199 VAL A C 1
ATOM 1620 O O . VAL A 1 199 ? 2.466 17.042 -1.231 1.00 45.84 199 VAL A O 1
ATOM 1623 N N . LEU A 1 200 ? 1.087 16.331 -2.852 1.00 33.88 200 LEU A N 1
ATOM 1624 C CA . LEU A 1 200 ? -0.144 16.875 -2.288 1.00 33.88 200 LEU A CA 1
ATOM 1625 C C . LEU A 1 200 ? -1.044 15.691 -1.952 1.00 33.88 200 LEU A C 1
ATOM 1627 O O . LEU A 1 200 ? -1.704 15.138 -2.825 1.00 33.88 200 LEU A O 1
ATOM 1631 N N . PHE A 1 201 ? -1.057 15.320 -0.676 1.00 43.38 201 PHE A N 1
ATOM 1632 C CA . PHE A 1 201 ? -2.129 14.526 -0.090 1.00 43.38 201 PHE A CA 1
ATOM 1633 C C . 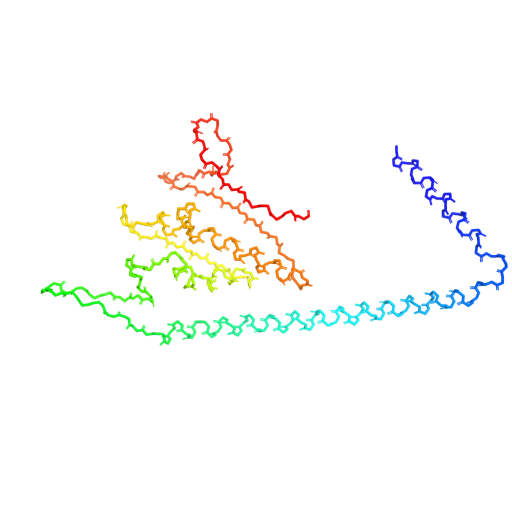PHE A 1 201 ? -2.775 15.389 0.987 1.00 43.38 201 PHE A C 1
ATOM 1635 O O . PHE A 1 201 ? -2.290 15.471 2.112 1.00 43.38 201 PHE A O 1
ATOM 1642 N N . SER A 1 202 ? -3.845 16.092 0.620 1.00 29.50 202 SER A N 1
ATOM 1643 C CA . SER A 1 202 ? -4.727 16.723 1.594 1.00 29.50 202 SER A CA 1
ATOM 1644 C C . SER A 1 202 ? -5.810 15.720 1.980 1.00 29.50 202 SER A C 1
ATOM 1646 O O . SER A 1 202 ? -6.779 15.534 1.246 1.00 29.50 202 SER A O 1
ATOM 1648 N N . SER A 1 203 ? -5.675 15.099 3.145 1.00 34.16 203 SER A N 1
ATOM 1649 C CA . SER A 1 203 ? -6.847 14.773 3.952 1.00 34.16 203 SER A CA 1
ATOM 1650 C C . SER A 1 203 ? -6.942 15.864 5.013 1.00 34.16 203 SER A C 1
ATOM 1652 O O . SER A 1 203 ? -6.354 15.744 6.088 1.00 34.16 203 SER A O 1
ATOM 1654 N N . SER A 1 204 ? -7.590 16.976 4.662 1.00 31.00 204 SER A N 1
ATOM 1655 C CA . SER A 1 204 ? -8.004 17.960 5.658 1.00 31.00 204 SER A CA 1
ATOM 1656 C C . SER A 1 204 ? -8.926 17.254 6.651 1.00 31.00 204 SER A C 1
ATOM 1658 O O . SER A 1 204 ? -9.913 16.641 6.238 1.00 31.00 204 SER A O 1
ATOM 1660 N N . LEU A 1 205 ? -8.561 17.303 7.932 1.00 35.06 205 LEU A N 1
ATOM 1661 C CA . LEU A 1 205 ? -9.527 17.235 9.027 1.00 35.06 205 LEU A CA 1
ATOM 1662 C C . LEU A 1 205 ? -10.320 18.543 9.060 1.00 35.06 205 LEU A C 1
ATOM 1664 O O . LEU A 1 205 ? -9.691 19.600 8.815 1.00 35.06 205 LEU A O 1
#

Organism: NCBI:txid165716

Radius of gyration: 29.12 Å; chains: 1; bounding box: 70×63×72 Å